Protein AF-A0A1H7B683-F1 (afdb_monomer)

Secondary structure (DSSP, 8-state):
----------------------PPPPPP---------------------------SEEEEEE-SS-EEEEETTT-EEEEETTEEEEEEEEEEEEEE----SS--SS-EEEEEEEEEETTTTEEEEEEEEEEESS--S---PPPP-TT-PEEPPTTSHHHHHHHHHHHHHHHHS---------S-SSHHHHHHHT-

Solvent-accessible surface area (backbone atoms only — not comparable to full-atom values): 13105 Å² total; per-residue (Å²): 135,81,89,79,88,87,84,90,73,83,90,81,88,86,90,80,87,91,84,91,82,85,83,85,83,84,83,86,82,91,83,89,86,87,83,85,87,84,84,89,82,78,93,73,85,71,80,70,71,74,73,76,77,72,64,55,60,41,79,74,53,71,59,97,68,35,38,34,22,38,32,64,81,71,45,43,80,40,71,37,96,90,37,93,88,45,58,31,37,40,39,41,39,38,37,33,64,72,78,80,88,63,90,63,82,63,66,58,35,40,39,36,36,35,43,35,32,75,90,77,55,29,41,29,83,38,37,77,42,79,36,66,63,75,83,72,96,80,75,76,66,54,76,93,54,92,82,62,60,39,78,61,51,87,90,38,70,64,36,56,51,48,54,51,49,54,56,51,40,55,72,76,57,57,84,76,78,79,74,77,73,76,90,78,65,66,68,63,53,56,62,57,72,76,105

Sequence (195 aa):
MLKRYFLFFAIWLSFAAVCQAAQPPLPASKPVDASSSGLSAEKASSDKKDTVVTDRFVQIFADETYTYYLDVKTAQRIACPYRDDEQLIDVWVKLVEPQDTAYHYPQTYILEHYYLRPAKKQIQLLCEAEIAGRPTNDLVQKPYLDANWENIVPGSVEDSLYQVVIEKMKVLSPEKKIKKSGGSNFFDNVLRIAM

Organism: NCBI:txid84035

Nearest PDB structures (foldseek):
  3l6i-assembly2_B  TM=3.881E-01  e=6.612E-01  Escherichia coli K-12
  6q0r-assembly1_C  TM=3.134E-01  e=9.236E-01  Homo sapiens
  7qoo-assembly1_P  TM=4.343E-01  e=8.572E+00  Homo sapiens

pLDDT: mean 71.9, std 22.86, range [27.05, 95.69]

Mean predicted aligned error: 17.48 Å

Radius of gyration: 33.73 Å; Cα contacts (8 Å, |Δi|>4): 207; chains: 1; bounding box: 115×89×68 Å

Structure (mmCIF, N/CA/C/O backbone):
data_AF-A0A1H7B683-F1
#
_entry.id   AF-A0A1H7B683-F1
#
loop_
_atom_site.group_PDB
_atom_site.id
_atom_site.type_symbol
_atom_site.label_atom_id
_atom_site.label_alt_id
_atom_site.label_comp_id
_atom_site.label_asym_id
_atom_site.label_entity_id
_atom_site.label_seq_id
_atom_site.pdbx_PDB_ins_code
_atom_site.Cartn_x
_atom_site.Cartn_y
_atom_site.Cartn_z
_atom_site.occupancy
_atom_site.B_iso_or_equiv
_atom_site.auth_seq_id
_atom_site.auth_comp_id
_atom_site.auth_asym_id
_atom_site.auth_atom_id
_atom_site.pdbx_PDB_model_num
ATOM 1 N N . MET A 1 1 ? 64.308 -39.582 -6.246 1.00 44.09 1 MET A N 1
ATOM 2 C CA . MET A 1 1 ? 64.099 -40.028 -7.641 1.00 44.09 1 MET A CA 1
ATOM 3 C C . MET A 1 1 ? 63.208 -38.988 -8.308 1.00 44.09 1 MET A C 1
ATOM 5 O O . MET A 1 1 ? 62.080 -38.825 -7.886 1.00 44.09 1 MET A O 1
ATOM 9 N N . LEU A 1 2 ? 63.832 -37.988 -8.938 1.00 41.34 2 LEU A N 1
ATOM 10 C CA . LEU A 1 2 ? 63.909 -37.810 -10.401 1.00 41.34 2 LEU A CA 1
ATOM 11 C C . LEU A 1 2 ? 62.537 -37.472 -11.019 1.00 41.34 2 LEU A C 1
ATOM 13 O O . LEU A 1 2 ? 61.706 -38.354 -11.142 1.00 41.34 2 LEU A O 1
ATOM 17 N N . LYS A 1 3 ? 62.306 -36.180 -11.320 1.00 42.44 3 LYS A N 1
ATOM 18 C CA . LYS A 1 3 ? 62.346 -35.576 -12.686 1.00 42.44 3 LYS A CA 1
ATOM 19 C C . LYS A 1 3 ? 60.996 -35.782 -13.406 1.00 42.44 3 LYS A C 1
ATOM 21 O O . LYS A 1 3 ? 60.501 -36.888 -13.396 1.00 42.44 3 LYS A O 1
ATOM 26 N N . ARG A 1 4 ? 60.340 -34.853 -14.106 1.00 52.09 4 ARG A N 1
ATOM 27 C CA . ARG A 1 4 ? 60.603 -33.542 -14.735 1.00 52.09 4 ARG A CA 1
ATOM 28 C C . ARG A 1 4 ? 59.203 -33.075 -15.223 1.00 52.09 4 ARG A C 1
ATOM 30 O O . ARG A 1 4 ? 58.418 -33.926 -15.610 1.00 52.09 4 ARG A O 1
ATOM 37 N N . TYR A 1 5 ? 58.767 -31.829 -15.048 1.00 47.34 5 TYR A N 1
ATOM 38 C CA . TYR A 1 5 ? 59.097 -30.647 -15.860 1.00 47.34 5 TYR A CA 1
ATOM 39 C C . TYR A 1 5 ? 58.672 -30.710 -17.343 1.00 47.34 5 TYR A C 1
ATOM 41 O O . TYR A 1 5 ? 59.023 -31.653 -18.043 1.00 47.34 5 TYR A O 1
ATOM 49 N N . PHE A 1 6 ? 58.087 -29.583 -17.781 1.00 42.97 6 PHE A N 1
ATOM 50 C CA . PHE A 1 6 ? 57.850 -29.092 -19.149 1.00 42.97 6 PHE A CA 1
ATOM 51 C C . PHE A 1 6 ? 56.619 -29.609 -19.906 1.00 42.97 6 PHE A C 1
ATOM 53 O O . PHE A 1 6 ? 56.617 -30.719 -20.419 1.00 42.97 6 PHE A O 1
ATOM 60 N N . LEU A 1 7 ? 55.647 -28.715 -20.134 1.00 48.47 7 LEU A N 1
ATOM 61 C CA . LEU A 1 7 ? 55.548 -28.029 -21.430 1.00 48.47 7 LEU A CA 1
ATOM 62 C C . LEU A 1 7 ? 54.671 -26.767 -21.323 1.00 48.47 7 LEU A C 1
ATOM 64 O O . LEU A 1 7 ? 53.453 -26.799 -21.445 1.00 48.47 7 LEU A O 1
ATOM 68 N N . PHE A 1 8 ? 55.352 -25.642 -21.092 1.00 41.50 8 PHE A N 1
ATOM 69 C CA . PHE A 1 8 ? 54.960 -24.336 -21.613 1.00 41.50 8 PHE A CA 1
ATOM 70 C C . PHE A 1 8 ? 55.207 -24.366 -23.133 1.00 41.50 8 PHE A C 1
ATOM 72 O O . PHE A 1 8 ? 56.339 -24.590 -23.556 1.00 41.50 8 PHE A O 1
ATOM 79 N N . PHE A 1 9 ? 54.167 -24.120 -23.922 1.00 42.38 9 PHE A N 1
ATOM 80 C CA . PHE A 1 9 ? 54.186 -23.652 -25.316 1.00 42.38 9 PHE A CA 1
ATOM 81 C C . PHE A 1 9 ? 52.995 -22.672 -25.350 1.00 42.38 9 PHE A C 1
ATOM 83 O O . PHE A 1 9 ? 51.864 -23.118 -25.217 1.00 42.38 9 PHE A O 1
ATOM 90 N N . ALA A 1 10 ? 53.107 -21.342 -25.245 1.00 44.91 10 ALA A N 1
ATOM 91 C CA . ALA A 1 10 ? 53.896 -20.384 -26.023 1.00 44.91 10 ALA A CA 1
ATOM 92 C C . ALA A 1 10 ? 53.808 -20.661 -27.529 1.00 44.91 10 ALA A C 1
ATOM 94 O O . ALA A 1 10 ? 54.122 -21.782 -27.915 1.00 44.91 10 ALA A O 1
ATOM 95 N N . ILE A 1 11 ? 53.489 -19.610 -28.320 1.00 46.38 11 ILE A N 1
ATOM 96 C CA . ILE A 1 11 ? 53.351 -19.515 -29.804 1.00 46.38 11 ILE A CA 1
ATOM 97 C C . ILE A 1 11 ? 51.856 -19.541 -30.203 1.00 46.38 11 ILE A C 1
ATOM 99 O O . ILE A 1 11 ? 51.195 -20.542 -29.976 1.00 46.38 11 ILE A O 1
ATOM 103 N N . TRP A 1 12 ? 51.201 -18.487 -30.713 1.00 39.47 12 TRP A N 1
ATOM 104 C CA . TRP A 1 12 ? 51.565 -17.347 -31.585 1.00 39.47 12 TRP A CA 1
ATOM 105 C C . TRP A 1 12 ? 50.606 -16.171 -31.283 1.00 39.47 12 TRP A C 1
ATOM 107 O O . TRP A 1 12 ? 49.427 -16.412 -31.060 1.00 39.47 12 TRP A O 1
ATOM 117 N N . LEU A 1 13 ? 50.998 -14.908 -31.097 1.00 46.12 13 LEU A N 1
ATOM 118 C CA . LEU A 1 13 ? 51.676 -13.938 -31.974 1.00 46.12 13 LEU A CA 1
ATOM 119 C C . LEU A 1 13 ? 50.955 -13.626 -33.306 1.00 46.12 13 LEU A C 1
ATOM 121 O O . LEU A 1 13 ? 50.824 -14.488 -34.167 1.00 46.12 13 LEU A O 1
ATOM 125 N N . SER A 1 14 ? 50.641 -12.332 -33.466 1.00 42.34 14 SER A N 1
ATOM 126 C CA . SER A 1 14 ? 50.463 -11.580 -34.722 1.00 42.34 14 SER A CA 1
ATOM 127 C C . SER A 1 14 ? 49.067 -11.519 -35.354 1.00 42.34 14 SER A C 1
ATOM 129 O O . SER A 1 14 ? 48.723 -12.316 -36.216 1.00 42.34 14 SER A O 1
ATOM 131 N N . PHE A 1 15 ? 48.348 -10.427 -35.077 1.00 38.56 15 PHE A N 1
ATOM 132 C CA . PHE A 1 15 ? 47.679 -9.680 -36.147 1.00 38.56 15 PHE A CA 1
ATOM 133 C C . PHE A 1 15 ? 47.901 -8.185 -35.913 1.00 38.56 15 PHE A C 1
ATOM 135 O O . PHE A 1 15 ? 47.209 -7.529 -35.139 1.00 38.56 15 PHE A O 1
ATOM 142 N N . ALA A 1 16 ? 48.945 -7.671 -36.554 1.00 40.50 16 ALA A N 1
ATOM 143 C CA . ALA A 1 16 ? 49.101 -6.257 -36.811 1.00 40.50 16 ALA A CA 1
ATOM 144 C C . ALA A 1 16 ? 48.698 -5.996 -38.267 1.00 40.50 16 ALA A C 1
ATOM 146 O O . ALA A 1 16 ? 49.080 -6.755 -39.155 1.00 40.50 16 ALA A O 1
ATOM 147 N N . ALA A 1 17 ? 48.057 -4.841 -38.453 1.00 38.50 17 ALA A N 1
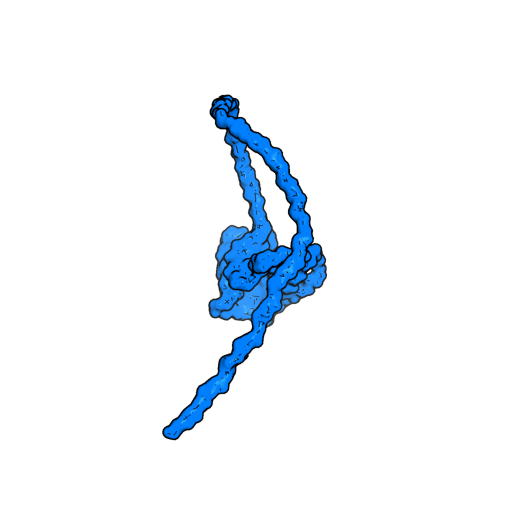ATOM 148 C CA . ALA A 1 17 ? 48.254 -3.917 -39.569 1.00 38.50 17 ALA A CA 1
ATOM 149 C C . ALA A 1 17 ? 47.157 -3.826 -40.666 1.00 38.50 17 ALA A C 1
ATOM 151 O O . ALA A 1 17 ? 46.977 -4.716 -41.488 1.00 38.50 17 ALA A O 1
ATOM 152 N N . VAL A 1 18 ? 46.577 -2.610 -40.712 1.00 40.19 18 VAL A N 1
ATOM 153 C CA . VAL A 1 18 ? 46.399 -1.723 -41.890 1.00 40.19 18 VAL A CA 1
ATOM 154 C C . VAL A 1 18 ? 45.011 -1.634 -42.556 1.00 40.19 18 VAL A C 1
ATOM 156 O O . VAL A 1 18 ? 44.535 -2.586 -43.161 1.00 40.19 18 VAL A O 1
ATOM 159 N N . CYS A 1 19 ? 44.440 -0.413 -42.471 1.00 39.28 19 CYS A N 1
ATOM 160 C CA . CYS A 1 19 ? 43.755 0.420 -43.498 1.00 39.28 19 CYS A CA 1
ATOM 161 C C . CYS A 1 19 ? 42.655 1.268 -42.813 1.00 39.28 19 CYS A C 1
ATOM 163 O O . CYS A 1 19 ? 41.616 0.744 -42.441 1.00 39.28 19 CYS A O 1
ATOM 165 N N . GLN A 1 20 ? 42.895 2.520 -42.405 1.00 40.03 20 GLN A N 1
ATOM 166 C CA . GLN A 1 20 ? 42.881 3.760 -43.207 1.00 40.03 20 GLN A CA 1
ATOM 167 C C . GLN A 1 20 ? 41.551 4.020 -43.947 1.00 40.03 20 GLN A C 1
ATOM 169 O O . GLN A 1 20 ? 41.386 3.542 -45.063 1.00 40.03 20 GLN A O 1
ATOM 174 N N . ALA A 1 21 ? 40.669 4.863 -43.382 1.00 35.22 21 ALA A N 1
ATOM 175 C CA . ALA A 1 21 ? 39.781 5.754 -44.148 1.00 35.22 21 ALA A CA 1
ATOM 176 C C . ALA A 1 21 ? 39.085 6.820 -43.264 1.00 35.22 21 ALA A C 1
ATOM 178 O O . ALA A 1 21 ? 38.235 6.506 -42.440 1.00 35.22 21 ALA A O 1
ATOM 179 N N . ALA A 1 22 ? 39.441 8.082 -43.527 1.00 40.19 22 ALA A N 1
ATOM 180 C CA . ALA A 1 22 ? 38.586 9.277 -43.547 1.00 40.19 22 ALA A CA 1
ATOM 181 C C . ALA A 1 22 ? 37.846 9.744 -42.269 1.00 40.19 22 ALA A C 1
ATOM 183 O O . ALA A 1 22 ? 36.687 9.417 -42.031 1.00 40.19 22 ALA A O 1
ATOM 184 N N . GLN A 1 23 ? 38.472 10.684 -41.553 1.00 51.69 23 GLN A N 1
ATOM 185 C CA . GLN A 1 23 ? 37.777 11.727 -40.786 1.00 51.69 23 GLN A CA 1
ATOM 186 C C . GLN A 1 23 ? 37.519 12.947 -41.698 1.00 51.69 23 GLN A C 1
ATOM 188 O O . GLN A 1 23 ? 38.451 13.365 -42.391 1.00 51.69 23 GLN A O 1
ATOM 193 N N . PRO A 1 24 ? 36.320 13.559 -41.705 1.00 60.19 24 PRO A N 1
ATOM 194 C CA . PRO A 1 24 ? 36.126 14.890 -42.276 1.00 60.19 24 PRO A CA 1
ATOM 195 C C . PRO A 1 24 ? 36.581 16.000 -41.296 1.00 60.19 24 PRO A C 1
ATOM 197 O O . PRO A 1 24 ? 36.485 15.823 -40.080 1.00 60.19 24 PRO A O 1
ATOM 200 N N . PRO A 1 25 ? 37.097 17.137 -41.801 1.00 52.53 25 PRO A N 1
ATOM 201 C CA . PRO A 1 25 ? 37.820 18.130 -41.005 1.00 52.53 25 PRO A CA 1
ATOM 202 C C . PRO A 1 25 ? 36.921 19.101 -40.220 1.00 52.53 25 PRO A C 1
ATOM 204 O O . PRO A 1 25 ? 35.864 19.527 -40.680 1.00 52.53 25 PRO A O 1
ATOM 207 N N . LEU A 1 26 ? 37.427 19.511 -39.053 1.00 51.00 26 LEU A N 1
ATOM 208 C CA . LEU A 1 26 ? 36.997 20.678 -38.273 1.00 51.00 26 LEU A CA 1
ATOM 209 C C . LEU A 1 26 ? 37.272 21.992 -39.035 1.00 51.00 26 LEU A C 1
ATOM 211 O O . LEU A 1 26 ? 38.342 22.115 -39.636 1.00 51.00 26 LEU A O 1
ATOM 215 N N . PRO A 1 27 ? 36.422 23.026 -38.914 1.00 52.16 27 PRO A N 1
ATOM 216 C CA . PRO A 1 27 ? 36.826 24.400 -39.197 1.00 52.16 27 PRO A CA 1
ATOM 217 C C . PRO A 1 27 ? 37.388 25.115 -37.948 1.00 52.16 27 PRO A C 1
ATOM 219 O O . PRO A 1 27 ? 36.747 25.193 -36.902 1.00 52.16 27 PRO A O 1
ATOM 222 N N . ALA A 1 28 ? 38.596 25.675 -38.089 1.00 40.84 28 ALA A N 1
ATOM 223 C CA . ALA A 1 28 ? 39.148 26.776 -37.280 1.00 40.84 28 ALA A CA 1
ATOM 224 C C . ALA A 1 28 ? 38.328 28.076 -37.541 1.00 40.84 28 ALA A C 1
ATOM 226 O O . ALA A 1 28 ? 37.696 28.162 -38.586 1.00 40.84 28 ALA A O 1
ATOM 227 N N . SER A 1 29 ? 38.244 29.134 -36.715 1.00 44.22 29 SER A N 1
ATOM 228 C CA . SER A 1 29 ? 39.278 29.836 -35.936 1.00 44.22 29 SER A CA 1
ATOM 229 C C . SER A 1 29 ? 38.719 31.041 -35.114 1.00 44.22 29 SER A C 1
ATOM 231 O O . SER A 1 29 ? 38.012 31.850 -35.703 1.00 44.22 29 SER A O 1
ATOM 233 N N . LYS A 1 30 ? 39.200 31.213 -33.855 1.00 39.06 30 LYS A N 1
ATOM 234 C CA . LYS A 1 30 ? 39.724 32.449 -33.162 1.00 39.06 30 LYS A CA 1
ATOM 235 C C . LYS A 1 30 ? 38.788 33.680 -32.830 1.00 39.06 30 LYS A C 1
ATOM 237 O O . LYS A 1 30 ? 37.674 33.708 -33.324 1.00 39.06 30 LYS A O 1
ATOM 242 N N . PRO A 1 31 ? 39.194 34.685 -31.988 1.00 42.69 31 PRO A N 1
ATOM 243 C CA . PRO A 1 31 ? 39.061 34.716 -30.506 1.00 42.69 31 PRO A CA 1
ATOM 244 C C . PRO A 1 31 ? 38.570 36.084 -29.896 1.00 42.69 31 PRO A C 1
ATOM 246 O O . PRO A 1 31 ? 38.430 37.043 -30.637 1.00 42.69 31 PRO A O 1
ATOM 249 N N . VAL A 1 32 ? 38.409 36.153 -28.551 1.00 35.31 32 VAL A N 1
ATOM 250 C CA . VAL A 1 32 ? 38.413 37.325 -27.598 1.00 35.31 32 VAL A CA 1
ATOM 251 C C . VAL A 1 32 ? 37.457 38.527 -27.852 1.00 35.31 32 VAL A C 1
ATOM 253 O O . VAL A 1 32 ? 37.276 38.962 -28.972 1.00 35.31 32 VAL A O 1
ATOM 256 N N . ASP A 1 33 ? 36.696 39.055 -26.879 1.00 31.00 33 ASP A N 1
ATOM 257 C CA . ASP A 1 33 ? 37.143 39.939 -25.786 1.00 31.00 33 ASP A CA 1
ATOM 258 C C . ASP A 1 33 ? 36.097 40.079 -24.652 1.00 31.00 33 ASP A C 1
ATOM 260 O O . ASP A 1 33 ? 34.891 39.915 -24.837 1.00 31.00 33 ASP A O 1
ATOM 264 N N . ALA A 1 34 ? 36.590 40.426 -23.461 1.00 33.22 34 ALA A N 1
ATOM 265 C CA . ALA A 1 34 ? 35.833 40.770 -22.260 1.00 33.22 34 ALA A CA 1
ATOM 266 C C . ALA A 1 34 ? 35.398 42.252 -22.241 1.00 33.22 34 ALA A C 1
ATOM 268 O O . ALA A 1 34 ? 36.140 43.093 -22.735 1.00 33.22 34 ALA A O 1
ATOM 269 N N . SER A 1 35 ? 34.274 42.579 -21.576 1.00 27.69 35 SER A N 1
ATOM 270 C CA . SER A 1 35 ? 34.129 43.701 -20.610 1.00 27.69 35 SER A CA 1
ATOM 271 C C . SER A 1 35 ? 32.684 44.228 -20.479 1.00 27.69 35 SER A C 1
ATOM 273 O O . SER A 1 35 ? 32.126 44.790 -21.410 1.00 27.69 35 SER A O 1
ATOM 275 N N . SER A 1 36 ? 32.143 44.036 -19.272 1.00 30.41 36 SER A N 1
ATOM 276 C CA . SER A 1 36 ? 31.398 44.948 -18.376 1.00 30.41 36 SER A CA 1
ATOM 277 C C . SER A 1 36 ? 30.357 45.993 -18.842 1.00 30.41 36 SER A C 1
ATOM 279 O O . SER A 1 36 ? 30.495 46.690 -19.839 1.00 30.41 36 SER A O 1
ATOM 281 N N . SER A 1 37 ? 29.420 46.215 -17.900 1.00 27.05 37 SER A N 1
ATOM 282 C CA . SER A 1 37 ? 28.480 47.344 -17.717 1.00 27.05 37 SER A CA 1
ATOM 283 C C . SER A 1 37 ? 27.208 47.291 -18.574 1.00 27.05 37 SER A C 1
ATOM 285 O O . SER A 1 37 ? 27.267 47.014 -19.757 1.00 27.05 37 SER A O 1
ATOM 287 N N . GLY A 1 38 ? 25.990 47.513 -18.083 1.00 29.05 38 GLY A N 1
ATOM 288 C CA . GLY A 1 38 ? 25.455 47.941 -16.794 1.00 29.05 38 GLY A CA 1
ATOM 289 C C . GLY A 1 38 ? 23.998 48.397 -17.018 1.00 29.05 38 GLY A C 1
ATOM 290 O O . GLY A 1 38 ? 23.628 48.699 -18.146 1.00 29.05 38 GLY A O 1
ATOM 291 N N . LEU A 1 39 ? 23.234 48.499 -15.924 1.00 30.36 39 LEU A N 1
ATOM 292 C CA . LEU A 1 39 ? 21.913 49.142 -15.754 1.00 30.36 39 LEU A CA 1
ATOM 293 C C . LEU A 1 39 ? 20.615 48.303 -15.897 1.00 30.36 39 LEU A C 1
ATOM 295 O O . LEU A 1 39 ? 20.113 48.038 -16.980 1.00 30.36 39 LEU A O 1
ATOM 299 N N . SER A 1 40 ? 20.033 48.041 -14.717 1.00 34.19 40 SER A N 1
ATOM 300 C CA . SER A 1 40 ? 18.703 48.516 -14.274 1.00 34.19 40 SER A CA 1
ATOM 301 C C . SER A 1 40 ? 17.426 48.067 -15.001 1.00 34.19 40 SER A C 1
ATOM 303 O O . SER A 1 40 ? 17.039 48.672 -15.992 1.00 34.19 40 SER A O 1
ATOM 305 N N . ALA A 1 41 ? 16.672 47.154 -14.378 1.00 34.62 41 ALA A N 1
ATOM 306 C CA . ALA A 1 41 ? 15.198 47.165 -14.320 1.00 34.62 41 ALA A CA 1
ATOM 307 C C . ALA A 1 41 ? 14.765 46.110 -13.281 1.00 34.62 41 ALA A C 1
ATOM 309 O O . ALA A 1 41 ? 15.047 44.928 -13.425 1.00 34.62 41 ALA A O 1
ATOM 310 N N . GLU A 1 42 ? 14.391 46.517 -12.075 1.00 33.06 42 GLU A N 1
ATOM 311 C CA . GLU A 1 42 ? 13.014 46.842 -11.683 1.00 33.06 42 GLU A CA 1
ATOM 312 C C . GLU A 1 42 ? 12.331 45.634 -11.028 1.00 33.06 42 GLU A C 1
ATOM 314 O O . GLU A 1 42 ? 12.217 44.543 -11.582 1.00 33.06 42 GLU A O 1
ATOM 319 N N . LYS A 1 43 ? 11.937 45.847 -9.770 1.00 37.09 43 LYS A N 1
ATOM 320 C CA . LYS A 1 43 ? 11.180 44.911 -8.947 1.00 37.09 43 LYS A CA 1
ATOM 321 C C . LYS A 1 43 ? 9.877 44.554 -9.660 1.00 37.09 43 LYS A C 1
ATOM 323 O O . LYS A 1 43 ? 8.938 45.339 -9.651 1.00 37.09 43 LYS A O 1
ATOM 328 N N . ALA A 1 44 ? 9.786 43.325 -10.139 1.00 34.84 44 ALA A N 1
ATOM 329 C CA . ALA A 1 44 ? 8.520 42.624 -10.235 1.00 34.84 44 ALA A CA 1
ATOM 330 C C . ALA A 1 44 ? 8.631 41.389 -9.345 1.00 34.84 44 ALA A C 1
ATOM 332 O O . ALA A 1 44 ? 8.995 40.299 -9.781 1.00 34.84 44 ALA A O 1
ATOM 333 N N . SER A 1 45 ? 8.341 41.587 -8.059 1.00 38.47 45 SER A N 1
ATOM 334 C CA . SER A 1 45 ? 7.844 40.530 -7.189 1.00 38.47 45 SER A CA 1
ATOM 335 C C . SER A 1 45 ? 6.542 40.020 -7.801 1.00 38.47 45 SER A C 1
ATOM 337 O O . SER A 1 45 ? 5.452 40.457 -7.437 1.00 38.47 45 SER A O 1
ATOM 339 N N . SER A 1 46 ? 6.651 39.134 -8.791 1.00 35.81 46 SER A N 1
ATOM 340 C CA . SER A 1 46 ? 5.556 38.234 -9.083 1.00 35.81 46 SER A CA 1
ATOM 341 C C . SER A 1 46 ? 5.560 37.240 -7.935 1.00 35.81 46 SER A C 1
ATOM 343 O O . SER A 1 46 ? 6.330 36.277 -7.949 1.00 35.81 46 SER A O 1
ATOM 345 N N . ASP A 1 47 ? 4.713 37.496 -6.941 1.00 40.72 47 ASP A N 1
ATOM 346 C CA . ASP A 1 47 ? 4.061 36.436 -6.187 1.00 40.72 47 ASP A CA 1
ATOM 347 C C . ASP A 1 47 ? 3.379 35.530 -7.218 1.00 40.72 47 ASP A C 1
ATOM 349 O O . ASP A 1 47 ? 2.185 35.621 -7.511 1.00 40.72 47 ASP A O 1
ATOM 353 N N . LYS A 1 48 ? 4.178 34.651 -7.830 1.00 37.62 48 LYS A N 1
ATOM 354 C CA . LYS A 1 48 ? 3.685 33.386 -8.327 1.00 37.62 48 LYS A CA 1
ATOM 355 C C . LYS A 1 48 ? 3.261 32.694 -7.053 1.00 37.62 48 LYS A C 1
ATOM 357 O O . LYS A 1 48 ? 4.066 32.112 -6.341 1.00 37.62 48 LYS A O 1
ATOM 362 N N . LYS A 1 49 ? 1.981 32.857 -6.732 1.00 38.50 49 LYS A N 1
ATOM 363 C CA . LYS A 1 49 ? 1.237 31.891 -5.951 1.00 38.50 49 LYS A CA 1
ATOM 364 C C . LYS A 1 49 ? 1.503 30.567 -6.648 1.00 38.50 49 LYS A C 1
ATOM 366 O O . LYS A 1 49 ? 0.841 30.267 -7.644 1.00 38.50 49 LYS A O 1
ATOM 371 N N . ASP A 1 50 ? 2.548 29.874 -6.195 1.00 36.41 50 ASP A N 1
ATOM 372 C CA . ASP A 1 50 ? 2.902 28.539 -6.626 1.00 36.41 50 ASP A CA 1
ATOM 373 C C . ASP A 1 50 ? 1.626 27.751 -6.443 1.00 36.41 50 ASP A C 1
ATOM 375 O O . ASP A 1 50 ? 1.166 27.450 -5.339 1.00 36.41 50 ASP A O 1
ATOM 379 N N . THR A 1 51 ? 0.949 27.557 -7.564 1.00 37.25 51 THR A N 1
ATOM 380 C CA . THR A 1 51 ? -0.187 26.674 -7.627 1.00 37.25 51 THR A CA 1
ATOM 381 C C . THR A 1 51 ? 0.516 25.345 -7.531 1.00 37.25 51 THR A C 1
ATOM 383 O O . THR A 1 51 ? 1.043 24.878 -8.533 1.00 37.25 51 THR A O 1
ATOM 386 N N . VAL A 1 52 ? 0.711 24.857 -6.302 1.00 45.69 52 VAL A N 1
ATOM 387 C CA . VAL A 1 52 ? 1.368 23.584 -6.040 1.00 45.69 52 VAL A CA 1
ATOM 388 C C . VAL A 1 52 ? 0.524 22.570 -6.789 1.00 45.69 52 VAL A C 1
ATOM 390 O O . VAL A 1 52 ? -0.543 22.169 -6.327 1.00 45.69 52 VAL A O 1
ATOM 393 N N . VAL A 1 53 ? 0.945 22.244 -8.008 1.00 45.22 53 VAL A N 1
ATOM 394 C CA . VAL A 1 53 ? 0.404 21.128 -8.756 1.00 45.22 53 VAL A CA 1
ATOM 395 C C . VAL A 1 53 ? 0.921 19.941 -7.972 1.00 45.22 53 VAL A C 1
ATOM 397 O O . VAL A 1 53 ? 2.058 19.520 -8.140 1.00 45.22 53 VAL A O 1
ATOM 400 N N . THR A 1 54 ? 0.139 19.499 -6.992 1.00 60.53 54 THR A N 1
ATOM 401 C CA . THR A 1 54 ? 0.436 18.264 -6.293 1.00 60.53 54 THR A CA 1
ATOM 402 C C . THR A 1 54 ? 0.360 17.170 -7.342 1.00 60.53 54 THR A C 1
ATOM 404 O O . THR A 1 54 ? -0.707 16.895 -7.903 1.00 60.53 54 THR A O 1
ATOM 407 N N . ASP A 1 55 ? 1.518 16.601 -7.668 1.00 79.56 55 ASP A N 1
ATOM 408 C CA . ASP A 1 55 ? 1.583 15.435 -8.530 1.00 79.56 55 ASP A CA 1
ATOM 409 C C . ASP A 1 55 ? 0.626 14.373 -7.986 1.00 79.56 55 ASP A C 1
ATOM 411 O O . ASP A 1 55 ? 0.557 14.116 -6.782 1.00 79.56 55 ASP A O 1
ATOM 415 N N . ARG A 1 56 ? -0.174 13.790 -8.888 1.00 89.75 56 ARG A N 1
ATOM 416 C CA . ARG A 1 56 ? -1.191 12.784 -8.534 1.00 89.75 56 ARG A CA 1
ATOM 417 C C . ARG A 1 56 ? -0.564 11.610 -7.781 1.00 89.75 56 ARG A C 1
ATOM 419 O O . ARG A 1 56 ? -1.161 11.096 -6.840 1.00 89.75 56 ARG A O 1
ATOM 426 N N . PHE A 1 57 ? 0.617 11.203 -8.232 1.00 92.12 57 PHE A N 1
ATOM 427 C CA . PHE A 1 57 ? 1.376 10.088 -7.699 1.00 92.12 57 PHE A CA 1
ATOM 428 C C . PHE A 1 57 ? 2.506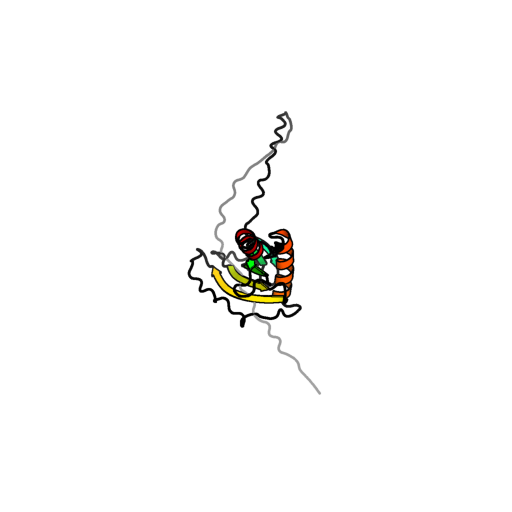 10.623 -6.827 1.00 92.12 57 PHE A C 1
ATOM 430 O O . PHE A 1 57 ? 3.431 11.257 -7.328 1.00 92.12 57 PHE A O 1
ATOM 437 N N . VAL A 1 58 ? 2.431 10.361 -5.525 1.00 93.62 58 VAL A N 1
ATOM 438 C CA . VAL A 1 58 ? 3.446 10.781 -4.555 1.00 93.62 58 VAL A CA 1
ATOM 439 C C . VAL A 1 58 ? 4.294 9.578 -4.182 1.00 93.62 58 VAL A C 1
ATOM 441 O O . VAL A 1 58 ? 3.757 8.555 -3.765 1.00 93.62 58 VAL A O 1
ATOM 444 N N . GLN A 1 59 ? 5.615 9.698 -4.305 1.00 93.69 59 GLN A N 1
ATOM 445 C CA . GLN A 1 59 ? 6.528 8.643 -3.874 1.00 93.69 59 GLN A CA 1
ATOM 446 C C . GLN A 1 59 ? 6.384 8.413 -2.367 1.00 93.69 59 GLN A C 1
ATOM 448 O O . GLN A 1 59 ? 6.414 9.358 -1.571 1.00 93.69 59 GLN A O 1
ATOM 453 N N . ILE A 1 60 ? 6.209 7.153 -1.985 1.00 93.81 60 ILE A N 1
ATOM 454 C CA . ILE A 1 60 ? 6.024 6.752 -0.587 1.00 93.81 60 ILE A CA 1
ATOM 455 C C . ILE A 1 60 ? 7.180 5.903 -0.077 1.00 93.81 60 ILE A C 1
ATOM 457 O O . ILE A 1 60 ? 7.605 6.075 1.060 1.00 93.81 60 ILE A O 1
ATOM 461 N N . PHE A 1 61 ? 7.687 5.012 -0.918 1.00 92.62 61 PHE A N 1
ATOM 462 C CA . PHE A 1 61 ? 8.612 3.964 -0.530 1.00 92.62 61 PHE A CA 1
ATOM 463 C C . PHE A 1 61 ? 9.431 3.537 -1.751 1.00 92.62 61 PHE A C 1
ATOM 465 O O . PHE A 1 61 ? 9.008 3.758 -2.888 1.00 92.62 61 PHE A O 1
ATOM 472 N N . ALA A 1 62 ? 10.616 2.981 -1.534 1.00 92.81 62 ALA A N 1
ATOM 473 C CA . ALA A 1 62 ? 11.459 2.450 -2.594 1.00 92.81 62 ALA A CA 1
ATOM 474 C C . ALA A 1 62 ? 12.239 1.251 -2.060 1.00 92.81 62 ALA A C 1
ATOM 476 O O . ALA A 1 62 ? 12.837 1.339 -0.988 1.00 92.81 62 ALA A O 1
ATOM 477 N N . ASP A 1 63 ? 12.228 0.182 -2.845 1.00 90.56 63 ASP A N 1
ATOM 478 C CA . ASP A 1 63 ? 12.992 -1.042 -2.644 1.00 90.56 63 ASP A CA 1
ATOM 479 C C . ASP A 1 63 ? 14.144 -1.127 -3.650 1.00 90.56 63 ASP A C 1
ATOM 481 O O . ASP A 1 63 ? 14.324 -0.261 -4.508 1.00 90.56 63 ASP A O 1
ATOM 485 N N . GLU A 1 64 ? 14.903 -2.219 -3.576 1.00 89.06 64 GLU A N 1
ATOM 486 C CA . GLU A 1 64 ? 15.901 -2.581 -4.585 1.00 89.06 64 GLU A CA 1
ATOM 487 C C . GLU A 1 64 ? 15.263 -2.831 -5.963 1.00 89.06 64 GLU A C 1
ATOM 489 O O . GLU A 1 64 ? 15.880 -2.542 -6.986 1.00 89.06 64 GLU A O 1
ATOM 494 N N . THR A 1 65 ? 14.028 -3.349 -6.000 1.00 89.31 65 THR A N 1
ATOM 495 C CA . THR A 1 65 ? 13.351 -3.748 -7.246 1.00 89.31 65 THR A CA 1
ATOM 496 C C . THR A 1 65 ? 12.410 -2.683 -7.802 1.00 89.31 65 THR A C 1
ATOM 498 O O . THR A 1 65 ? 12.336 -2.522 -9.014 1.00 89.31 65 THR A O 1
ATOM 501 N N . TYR A 1 66 ? 11.688 -1.946 -6.951 1.00 92.62 66 TYR A N 1
ATOM 502 C CA . TYR A 1 66 ? 10.666 -0.995 -7.399 1.00 92.62 66 TYR A CA 1
ATOM 503 C C . TYR A 1 66 ? 10.646 0.280 -6.560 1.00 92.62 66 TYR A C 1
ATOM 505 O O . TYR A 1 66 ? 10.902 0.280 -5.358 1.00 92.62 66 TYR A O 1
ATOM 513 N N . THR A 1 67 ? 10.249 1.381 -7.193 1.00 93.81 67 THR A N 1
ATOM 514 C CA . THR A 1 67 ? 9.830 2.610 -6.518 1.00 93.81 67 THR A CA 1
ATOM 515 C C . THR A 1 67 ? 8.307 2.681 -6.475 1.00 93.81 67 THR A C 1
ATOM 517 O O . THR A 1 67 ? 7.646 2.592 -7.511 1.00 93.81 67 THR A O 1
ATOM 520 N N . TYR A 1 68 ? 7.756 2.886 -5.280 1.00 95.06 68 TYR A N 1
ATOM 521 C CA . TYR A 1 68 ? 6.321 2.881 -5.017 1.00 95.06 68 TYR A CA 1
ATOM 522 C C . TYR A 1 68 ? 5.782 4.304 -4.930 1.00 95.06 68 TYR A C 1
ATOM 524 O O . TYR A 1 68 ? 6.249 5.137 -4.141 1.00 95.06 68 TYR A O 1
ATOM 532 N N . TYR A 1 69 ? 4.731 4.562 -5.699 1.00 95.12 69 TYR A N 1
ATOM 533 C CA . TYR A 1 69 ? 4.021 5.830 -5.718 1.00 95.12 69 TYR A CA 1
ATOM 534 C C . TYR A 1 69 ? 2.555 5.631 -5.349 1.00 95.12 69 TYR A C 1
ATOM 536 O O . TYR A 1 69 ? 1.852 4.833 -5.960 1.00 95.12 69 TYR A O 1
ATOM 544 N N . LEU A 1 70 ? 2.067 6.401 -4.385 1.00 95.44 70 LEU A N 1
ATOM 545 C CA . LEU A 1 70 ? 0.669 6.397 -3.967 1.00 95.44 70 LEU A CA 1
ATOM 546 C C . LEU A 1 70 ? -0.150 7.370 -4.817 1.00 95.44 70 LEU A C 1
ATOM 548 O O . LEU A 1 70 ? 0.228 8.537 -4.949 1.00 95.44 70 LEU A O 1
ATOM 552 N N . ASP A 1 71 ? -1.298 6.929 -5.331 1.00 94.50 71 ASP A N 1
ATOM 553 C CA . ASP A 1 71 ? -2.274 7.823 -5.957 1.00 94.50 71 ASP A CA 1
ATOM 554 C C . ASP A 1 71 ? -3.074 8.589 -4.897 1.00 94.50 71 ASP A C 1
ATOM 556 O O . ASP A 1 71 ? -4.025 8.081 -4.299 1.00 94.50 71 ASP A O 1
ATOM 560 N N . VAL A 1 72 ? -2.710 9.850 -4.684 1.00 92.25 72 VAL A N 1
ATOM 561 C CA . VAL A 1 72 ? -3.341 10.715 -3.680 1.00 92.25 72 VAL A CA 1
ATOM 562 C C . VAL A 1 72 ? -4.760 11.124 -4.081 1.00 92.25 72 VAL A C 1
ATOM 564 O O . VAL A 1 72 ? -5.569 11.445 -3.213 1.00 92.25 72 VAL A O 1
ATOM 567 N N . LYS A 1 73 ? -5.096 11.120 -5.379 1.00 91.19 73 LYS A N 1
ATOM 568 C CA . LYS A 1 73 ? -6.420 11.566 -5.841 1.00 91.19 73 LYS A CA 1
ATOM 569 C C . LYS A 1 73 ? -7.510 10.542 -5.555 1.00 91.19 73 LYS A C 1
ATOM 571 O O . LYS A 1 73 ? -8.637 10.934 -5.269 1.00 91.19 73 LYS A O 1
ATOM 576 N N . THR A 1 74 ? -7.188 9.258 -5.677 1.00 90.81 74 THR A N 1
ATOM 577 C CA . THR A 1 74 ? -8.138 8.162 -5.445 1.00 90.81 74 THR A CA 1
ATOM 578 C C . THR A 1 74 ? -8.082 7.627 -4.021 1.00 90.81 74 THR A C 1
ATOM 580 O O . THR A 1 74 ? -9.027 6.971 -3.598 1.00 90.81 74 THR A O 1
ATOM 583 N N . ALA A 1 75 ? -7.000 7.894 -3.281 1.00 92.88 75 ALA A N 1
ATOM 584 C CA . ALA A 1 75 ? -6.832 7.431 -1.911 1.00 92.88 75 ALA A CA 1
ATOM 585 C C . ALA A 1 75 ? -7.949 7.951 -0.992 1.00 92.88 75 ALA A C 1
ATOM 587 O O . ALA A 1 75 ? -8.081 9.153 -0.749 1.00 92.88 75 ALA A O 1
ATOM 588 N N . GLN A 1 76 ? -8.747 7.038 -0.443 1.00 92.31 76 GLN A N 1
ATOM 589 C CA . GLN A 1 76 ? -9.908 7.391 0.369 1.00 92.31 76 GLN A CA 1
ATOM 590 C C . GLN A 1 76 ? -10.156 6.392 1.500 1.00 92.31 76 GLN A C 1
ATOM 592 O O . GLN A 1 76 ? -9.709 5.248 1.474 1.00 92.31 76 GLN A O 1
ATOM 597 N N . ARG A 1 77 ? -10.891 6.845 2.520 1.00 92.81 77 ARG A N 1
ATOM 598 C CA . ARG A 1 77 ? -11.430 5.982 3.575 1.00 92.81 77 ARG A CA 1
ATOM 599 C C . ARG A 1 77 ? -12.867 5.626 3.225 1.00 92.81 77 ARG A C 1
ATOM 601 O O . ARG A 1 77 ? -13.694 6.526 3.082 1.00 92.81 77 ARG A O 1
ATOM 608 N N . ILE A 1 78 ? -13.150 4.337 3.108 1.00 90.88 78 ILE A N 1
ATOM 609 C CA . ILE A 1 78 ? -14.484 3.800 2.830 1.00 90.88 78 ILE A CA 1
ATOM 610 C C . ILE A 1 78 ? -15.014 3.076 4.070 1.00 90.88 78 ILE A C 1
ATOM 612 O O . ILE A 1 78 ? -14.243 2.536 4.863 1.00 90.88 78 ILE A O 1
ATOM 616 N N . ALA A 1 79 ? -16.330 3.073 4.264 1.00 89.38 79 ALA A N 1
ATOM 617 C CA . ALA A 1 79 ? -16.944 2.210 5.269 1.00 89.38 79 ALA A CA 1
ATOM 618 C C . ALA A 1 79 ? -16.883 0.753 4.793 1.00 89.38 79 ALA A C 1
ATOM 620 O O . ALA A 1 79 ? -16.978 0.487 3.591 1.00 89.38 79 ALA A O 1
ATOM 621 N N . CYS A 1 80 ? -16.709 -0.191 5.715 1.00 87.94 80 CYS A N 1
ATOM 622 C CA . CYS A 1 80 ? -16.726 -1.601 5.357 1.00 87.94 80 CYS A CA 1
ATOM 623 C C . CYS A 1 80 ? -18.149 -2.004 4.895 1.00 87.94 80 CYS A C 1
ATOM 625 O O . CYS A 1 80 ? -19.106 -1.752 5.627 1.00 87.94 80 CYS A O 1
ATOM 627 N N . PRO A 1 81 ? -18.327 -2.644 3.717 1.00 83.25 81 PRO A N 1
ATOM 628 C CA . PRO A 1 81 ? -19.651 -2.873 3.112 1.00 83.25 81 PRO A CA 1
ATOM 629 C C . PRO A 1 81 ? -20.678 -3.621 3.978 1.00 83.25 81 PRO A C 1
ATOM 631 O O . PRO A 1 81 ? -21.877 -3.483 3.757 1.00 83.25 81 PRO A O 1
ATOM 634 N N . TYR A 1 82 ? -20.220 -4.416 4.948 1.00 82.50 82 TYR A N 1
ATOM 635 C CA . TYR A 1 82 ? -21.074 -5.217 5.838 1.00 82.50 82 TYR A CA 1
ATOM 636 C C . TYR A 1 82 ? -20.895 -4.875 7.323 1.00 82.50 82 TYR A C 1
ATOM 638 O O . TYR A 1 82 ? -21.464 -5.549 8.182 1.00 82.50 82 TYR A O 1
ATOM 646 N N . ARG A 1 83 ? -20.053 -3.887 7.640 1.00 82.12 83 ARG A N 1
ATOM 647 C CA . ARG A 1 83 ? -19.623 -3.560 9.002 1.00 82.12 83 ARG A CA 1
ATOM 648 C C . ARG A 1 83 ? -19.497 -2.047 9.154 1.00 82.12 83 ARG A C 1
ATOM 650 O O . ARG A 1 83 ? -18.525 -1.450 8.708 1.00 82.12 83 ARG A O 1
ATOM 657 N N . ASP A 1 84 ? -20.466 -1.425 9.814 1.00 77.81 84 ASP A N 1
ATOM 658 C CA . ASP A 1 84 ? -20.469 0.032 10.021 1.00 77.81 84 ASP A CA 1
ATOM 659 C C . ASP A 1 84 ? -19.455 0.503 11.083 1.00 77.81 84 ASP A C 1
ATOM 661 O O . ASP A 1 84 ? -19.235 1.702 11.263 1.00 77.81 84 ASP A O 1
ATOM 665 N N . ASP A 1 85 ? -18.857 -0.431 11.823 1.00 82.44 85 ASP A N 1
ATOM 666 C CA . ASP A 1 85 ? -17.886 -0.179 12.886 1.00 82.44 85 ASP A CA 1
ATOM 667 C C . ASP A 1 85 ? -16.442 -0.053 12.380 1.00 82.44 85 ASP A C 1
ATOM 669 O O . ASP A 1 85 ? -15.617 0.578 13.044 1.00 82.44 85 ASP A O 1
ATOM 673 N N . GLU A 1 86 ? -16.136 -0.603 11.202 1.00 86.38 86 GLU A N 1
ATOM 674 C CA . GLU A 1 86 ? -14.788 -0.635 10.633 1.00 86.38 86 GLU A CA 1
ATOM 675 C C . GLU A 1 86 ? -14.674 0.267 9.390 1.00 86.38 86 GLU A C 1
ATOM 677 O O . GLU A 1 86 ? -15.494 0.226 8.471 1.00 86.38 86 GLU A O 1
ATOM 682 N N . GLN A 1 87 ? -13.602 1.064 9.329 1.00 90.19 87 GLN A N 1
ATOM 683 C CA . GLN A 1 87 ? -13.215 1.809 8.127 1.00 90.19 87 GLN A CA 1
ATOM 684 C C . GLN A 1 87 ? -12.118 1.052 7.382 1.00 90.19 87 GLN A C 1
ATOM 686 O O . GLN A 1 87 ? -11.178 0.543 7.996 1.00 90.19 87 GLN A O 1
ATOM 691 N N . LEU A 1 88 ? -12.224 1.012 6.059 1.00 92.69 88 LEU A N 1
ATOM 692 C CA . LEU A 1 88 ? -11.193 0.512 5.161 1.00 92.69 88 LEU A CA 1
ATOM 693 C C . LEU A 1 88 ? -10.517 1.692 4.469 1.00 92.69 88 LEU A C 1
ATOM 695 O O . LEU A 1 88 ? -11.085 2.777 4.331 1.00 92.69 88 LEU A O 1
ATOM 699 N N . ILE A 1 89 ? -9.290 1.472 4.030 1.00 94.38 89 ILE A N 1
ATOM 700 C CA . ILE A 1 89 ? -8.555 2.412 3.195 1.00 94.38 89 ILE A CA 1
ATOM 701 C C . ILE A 1 89 ? -8.442 1.795 1.808 1.00 94.38 89 ILE A C 1
ATOM 703 O O . ILE A 1 89 ? -7.977 0.668 1.663 1.00 94.38 89 ILE A O 1
ATOM 707 N N . ASP A 1 90 ? -8.894 2.555 0.823 1.00 94.81 90 ASP A N 1
ATOM 708 C CA . ASP A 1 90 ? -8.888 2.232 -0.596 1.00 94.81 90 ASP A CA 1
ATOM 709 C C . ASP A 1 90 ? -7.775 3.029 -1.274 1.00 94.81 90 ASP A C 1
ATOM 711 O O . ASP A 1 90 ? -7.794 4.265 -1.231 1.00 94.81 90 ASP A O 1
ATOM 715 N N . VAL A 1 91 ? -6.772 2.335 -1.819 1.00 95.50 91 VAL A N 1
ATOM 716 C CA . VAL A 1 91 ? -5.573 2.967 -2.385 1.00 95.50 91 VAL A CA 1
ATOM 717 C C . VAL A 1 91 ? -5.061 2.258 -3.627 1.00 95.50 91 VAL A C 1
ATOM 719 O O . VAL A 1 91 ? -5.063 1.034 -3.724 1.00 95.50 91 VAL A O 1
ATOM 722 N N . TRP A 1 92 ? -4.530 3.065 -4.541 1.00 95.69 92 TRP A N 1
ATOM 723 C CA . TRP A 1 92 ? -3.811 2.609 -5.721 1.00 95.69 92 TRP A CA 1
ATOM 724 C C . TRP A 1 92 ? -2.327 2.924 -5.568 1.00 95.69 92 TRP A C 1
ATOM 726 O O . TR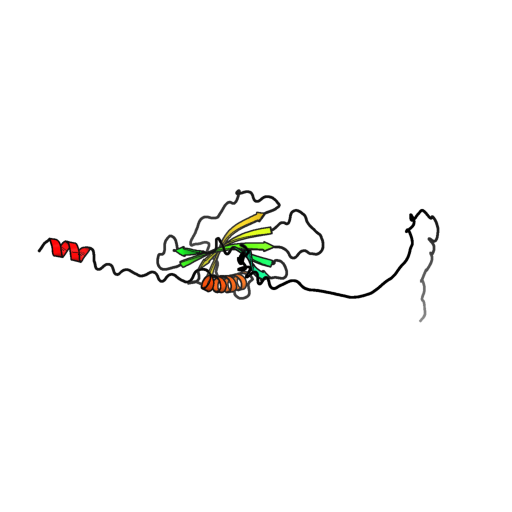P A 1 92 ? -1.962 4.058 -5.238 1.00 95.69 92 TRP A O 1
ATOM 736 N N . VAL A 1 93 ? -1.483 1.926 -5.813 1.00 95.62 93 VAL A N 1
ATOM 737 C CA . VAL A 1 93 ? -0.028 2.034 -5.717 1.00 95.62 93 VAL A CA 1
ATOM 738 C C . VAL A 1 93 ? 0.573 1.711 -7.077 1.00 95.62 93 VAL A C 1
ATOM 740 O O . VAL A 1 93 ? 0.314 0.665 -7.659 1.00 95.62 93 VAL A O 1
ATOM 743 N N . LYS A 1 94 ? 1.352 2.646 -7.610 1.00 94.12 94 LYS A N 1
ATOM 744 C CA . LYS A 1 94 ? 2.093 2.497 -8.858 1.00 94.12 94 LYS A CA 1
ATOM 745 C C . LYS A 1 94 ? 3.519 2.066 -8.539 1.00 94.12 94 LYS A C 1
ATOM 747 O O . LYS A 1 94 ? 4.218 2.780 -7.822 1.00 94.12 94 LYS A O 1
ATOM 752 N N . LEU A 1 95 ? 3.944 0.951 -9.112 1.00 94.00 95 LEU A N 1
ATOM 753 C CA . LEU A 1 95 ? 5.284 0.395 -8.998 1.00 94.00 95 LEU A CA 1
ATOM 754 C C . LEU A 1 95 ? 6.042 0.697 -10.289 1.00 94.00 95 LEU A C 1
ATOM 756 O O . LEU A 1 95 ? 5.549 0.456 -11.394 1.00 94.00 95 LEU A O 1
ATOM 760 N N . VAL A 1 96 ? 7.233 1.270 -10.148 1.00 91.62 96 VAL A N 1
ATOM 761 C CA . VAL A 1 96 ? 8.111 1.611 -11.270 1.00 91.62 96 VAL A CA 1
ATOM 762 C C . VAL A 1 96 ? 9.480 1.010 -11.016 1.00 91.62 96 VAL A C 1
ATOM 764 O O . VAL A 1 96 ? 10.078 1.274 -9.975 1.00 91.62 96 VAL A O 1
ATOM 767 N N . GLU A 1 97 ? 9.980 0.231 -11.967 1.00 89.19 97 GLU A N 1
ATOM 768 C CA . GLU A 1 97 ? 11.341 -0.301 -11.912 1.00 89.19 97 GLU A CA 1
ATOM 769 C C . GLU A 1 97 ? 12.367 0.847 -11.962 1.00 89.19 97 GLU A C 1
ATOM 771 O O . GLU A 1 97 ? 12.192 1.804 -12.734 1.00 89.19 97 GLU A O 1
ATOM 776 N N . PRO A 1 98 ? 13.438 0.797 -11.151 1.00 82.31 98 PRO A N 1
ATOM 777 C CA . PRO A 1 98 ? 14.540 1.734 -11.277 1.00 82.31 98 PRO A CA 1
ATOM 778 C C . PRO A 1 98 ? 15.182 1.546 -12.658 1.00 82.31 98 PRO A C 1
ATOM 780 O O . PRO A 1 98 ? 15.524 0.438 -13.058 1.00 82.31 98 PRO A O 1
ATOM 783 N N . GLN A 1 99 ? 15.311 2.632 -13.422 1.00 71.31 99 GLN A N 1
ATOM 784 C CA . GLN A 1 99 ? 15.829 2.562 -14.789 1.00 71.31 99 GLN A CA 1
ATOM 785 C C . GLN A 1 99 ? 17.312 2.188 -14.784 1.00 71.31 99 GLN A C 1
ATOM 787 O O . GLN A 1 99 ? 18.170 3.026 -14.498 1.00 71.31 99 GLN A O 1
ATOM 792 N N . ASP A 1 100 ? 17.615 0.949 -15.159 1.00 64.62 100 ASP A N 1
ATOM 793 C CA . ASP A 1 100 ? 18.981 0.444 -15.224 1.00 64.62 100 ASP A CA 1
ATOM 794 C C . ASP A 1 100 ? 19.631 0.841 -16.562 1.00 64.62 100 ASP A C 1
ATOM 796 O O . ASP A 1 100 ? 19.838 0.037 -17.461 1.00 64.62 100 ASP A O 1
ATOM 800 N N . THR A 1 101 ? 19.900 2.139 -16.742 1.00 57.88 101 THR A N 1
ATOM 801 C CA . THR A 1 101 ? 20.654 2.772 -17.856 1.00 57.88 101 THR A CA 1
ATOM 802 C C . THR A 1 101 ? 20.163 2.566 -19.306 1.00 57.88 101 THR A C 1
ATOM 804 O O . THR A 1 101 ? 20.554 3.338 -20.184 1.00 57.88 101 THR A O 1
ATOM 807 N N . ALA A 1 102 ? 19.276 1.610 -19.583 1.00 60.28 102 ALA A N 1
ATOM 808 C CA . ALA A 1 102 ? 18.698 1.347 -20.894 1.00 60.28 102 ALA A CA 1
ATOM 809 C C . ALA A 1 102 ? 17.293 1.961 -20.987 1.00 60.28 102 ALA A C 1
ATOM 811 O O . ALA A 1 102 ? 16.363 1.580 -20.279 1.00 60.28 102 ALA A O 1
ATOM 812 N N . TYR A 1 103 ? 17.137 2.953 -21.864 1.00 57.94 103 TYR A N 1
ATOM 813 C CA . TYR A 1 103 ? 15.864 3.634 -22.094 1.00 57.94 103 TYR A CA 1
ATOM 814 C C . TYR A 1 103 ? 14.881 2.695 -22.813 1.00 57.94 103 TYR A C 1
ATOM 816 O O . TYR A 1 103 ? 14.882 2.597 -24.041 1.00 57.94 103 TYR A O 1
ATOM 824 N N . HIS A 1 104 ? 14.046 1.986 -22.052 1.00 60.44 104 HIS A N 1
ATOM 825 C CA . HIS A 1 104 ? 12.975 1.148 -22.587 1.00 60.44 104 HIS A CA 1
ATOM 826 C C . HIS A 1 104 ? 11.712 1.993 -22.801 1.00 60.44 104 HIS A C 1
ATOM 828 O O . HIS A 1 104 ? 11.063 2.429 -21.850 1.00 60.44 104 HIS A O 1
ATOM 834 N N . TYR A 1 105 ? 11.377 2.260 -24.068 1.00 66.94 105 TYR A N 1
ATOM 835 C CA . TYR A 1 105 ? 10.112 2.884 -24.453 1.00 66.94 105 TYR A CA 1
ATOM 836 C C . TYR A 1 105 ? 9.185 1.840 -25.098 1.00 66.94 105 TYR A C 1
ATOM 838 O O . TYR A 1 105 ? 9.627 1.147 -26.018 1.00 66.94 105 TYR A O 1
ATOM 846 N N . PRO A 1 106 ? 7.903 1.759 -24.694 1.00 68.81 106 PRO A N 1
ATOM 847 C CA . PRO A 1 106 ? 7.244 2.572 -23.667 1.00 68.81 106 PRO A CA 1
ATOM 848 C C . PRO A 1 106 ? 7.644 2.169 -22.240 1.00 68.81 106 PRO A C 1
ATOM 850 O O . PRO A 1 106 ? 7.924 1.005 -21.979 1.00 68.81 106 PRO A O 1
ATOM 853 N N . GLN A 1 107 ? 7.617 3.136 -21.316 1.00 77.19 107 GLN A N 1
ATOM 854 C CA . GLN A 1 107 ? 7.821 2.867 -19.892 1.00 77.19 107 GLN A CA 1
ATOM 855 C C . GLN A 1 107 ? 6.671 1.992 -19.382 1.00 77.19 107 GLN A C 1
ATOM 857 O O . GLN A 1 107 ? 5.518 2.435 -19.356 1.00 77.19 107 GLN A O 1
ATOM 862 N N . THR A 1 108 ? 6.993 0.761 -19.001 1.00 87.06 108 THR A N 1
ATOM 863 C CA . THR A 1 108 ? 6.077 -0.152 -18.325 1.00 87.06 108 THR A CA 1
ATOM 864 C C . THR A 1 108 ? 6.008 0.208 -16.846 1.00 87.06 108 THR A C 1
ATOM 866 O O . THR A 1 108 ? 6.973 0.690 -16.247 1.00 87.06 108 THR A O 1
ATOM 869 N N . TYR A 1 109 ? 4.829 0.063 -16.256 1.00 90.56 109 TYR A N 1
ATOM 870 C CA . TYR A 1 109 ? 4.655 0.163 -14.814 1.00 90.56 109 TYR A CA 1
ATOM 871 C C . TYR A 1 109 ? 3.535 -0.761 -14.374 1.00 90.56 109 TYR A C 1
ATOM 873 O O . TYR A 1 109 ? 2.599 -1.019 -15.133 1.00 90.56 109 TYR A O 1
ATOM 881 N N . ILE A 1 110 ? 3.621 -1.212 -13.132 1.00 92.38 110 ILE A N 1
ATOM 882 C CA . ILE A 1 110 ? 2.592 -2.037 -12.515 1.00 92.38 110 ILE A CA 1
ATOM 883 C C . ILE A 1 110 ? 1.740 -1.127 -11.636 1.00 92.38 110 ILE A C 1
ATOM 885 O O . ILE A 1 110 ? 2.238 -0.201 -10.991 1.00 92.38 110 ILE A O 1
ATOM 889 N N . LEU A 1 111 ? 0.433 -1.333 -11.659 1.00 93.06 111 LEU A N 1
ATOM 890 C CA . LEU A 1 111 ? -0.517 -0.603 -10.845 1.00 93.06 111 LEU A CA 1
ATOM 891 C C . LEU A 1 111 ? -1.326 -1.600 -10.017 1.00 93.06 111 LEU A C 1
ATOM 893 O O . LEU A 1 111 ? -2.061 -2.426 -10.552 1.00 93.06 111 LEU A O 1
ATOM 897 N N . GLU A 1 112 ? -1.196 -1.494 -8.704 1.00 95.00 112 GLU A N 1
ATOM 898 C CA . GLU A 1 112 ? -1.823 -2.387 -7.740 1.00 95.00 112 GLU A CA 1
ATOM 899 C C . GLU A 1 112 ? -2.923 -1.655 -6.981 1.00 95.00 112 GLU A C 1
ATOM 901 O O . GLU A 1 112 ? -2.771 -0.500 -6.565 1.00 95.00 112 GLU A O 1
ATOM 906 N N . HIS A 1 113 ? -4.048 -2.337 -6.797 1.00 95.25 113 HIS A N 1
ATOM 907 C CA . HIS A 1 113 ? -5.193 -1.826 -6.057 1.00 95.25 113 HIS A CA 1
ATOM 908 C C . HIS A 1 113 ? -5.343 -2.579 -4.746 1.00 95.25 113 HIS A C 1
ATOM 910 O O . HIS A 1 113 ? -5.571 -3.791 -4.743 1.00 95.25 113 HIS A O 1
ATOM 916 N N . TYR A 1 114 ? -5.259 -1.855 -3.635 1.00 94.94 114 TYR A N 1
ATOM 917 C CA . TYR A 1 114 ? -5.311 -2.432 -2.302 1.00 94.94 114 TYR A CA 1
ATOM 918 C C . TYR A 1 114 ? -6.502 -1.939 -1.497 1.00 94.94 114 TYR A C 1
ATOM 920 O O . TYR A 1 114 ? -6.828 -0.748 -1.473 1.00 94.94 114 TYR A O 1
ATOM 928 N N . TYR A 1 115 ? -7.053 -2.867 -0.718 1.00 94.75 115 TYR A N 1
ATOM 929 C CA . TYR A 1 115 ? -7.771 -2.538 0.499 1.00 94.75 115 TYR A CA 1
ATOM 930 C C . TYR A 1 115 ? -6.906 -2.806 1.721 1.00 94.75 115 TYR A C 1
ATOM 932 O O . TYR A 1 115 ? -6.308 -3.867 1.882 1.00 94.75 115 TYR A O 1
ATOM 940 N N . LEU A 1 116 ? -6.870 -1.827 2.616 1.00 94.50 116 LEU A N 1
ATOM 941 C CA . LEU A 1 116 ? -6.163 -1.900 3.886 1.00 94.50 116 LEU A CA 1
ATOM 942 C C . LEU A 1 116 ? -7.192 -1.812 5.010 1.00 94.50 116 LEU A C 1
ATOM 944 O O . LEU A 1 116 ? -8.105 -0.981 4.970 1.00 94.50 116 LEU A O 1
ATOM 948 N N . ARG A 1 117 ? -7.028 -2.646 6.038 1.00 93.31 117 ARG A N 1
ATOM 949 C CA . ARG A 1 117 ? -7.876 -2.658 7.234 1.00 93.31 117 ARG A CA 1
ATOM 950 C C . ARG A 1 117 ? -7.065 -2.206 8.456 1.00 93.31 117 ARG A C 1
ATOM 952 O O . ARG A 1 117 ? -6.437 -3.047 9.107 1.00 93.31 117 ARG A O 1
ATOM 959 N N . PRO A 1 118 ? -7.127 -0.909 8.823 1.00 92.25 118 PRO A N 1
ATOM 960 C CA . PRO A 1 118 ? -6.408 -0.347 9.966 1.00 92.25 118 PRO A CA 1
ATOM 961 C C . PRO A 1 118 ? -6.645 -1.081 11.288 1.00 92.25 118 PRO A C 1
ATOM 963 O O . PRO A 1 118 ? -5.712 -1.284 12.059 1.00 92.25 118 PRO A O 1
ATOM 966 N N . ALA A 1 119 ? -7.890 -1.502 11.538 1.00 90.81 119 ALA A N 1
ATOM 967 C CA . ALA A 1 119 ? -8.307 -2.089 12.811 1.00 90.81 119 ALA A CA 1
ATOM 968 C C . ALA A 1 119 ? -7.661 -3.453 13.110 1.00 90.81 119 ALA A C 1
ATOM 970 O O . ALA A 1 119 ? -7.405 -3.766 14.269 1.00 90.81 119 ALA A O 1
ATOM 971 N N . LYS A 1 120 ? -7.401 -4.264 12.076 1.00 91.06 120 LYS A N 1
ATOM 972 C CA . LYS A 1 120 ? -6.871 -5.635 12.217 1.00 91.06 120 LYS A CA 1
ATOM 973 C C . LYS A 1 120 ? -5.457 -5.803 11.668 1.00 91.06 120 LYS A C 1
ATOM 975 O O . LYS A 1 120 ? -4.921 -6.900 11.753 1.00 91.06 120 LYS A O 1
ATOM 980 N N . LYS A 1 121 ? -4.863 -4.740 11.110 1.00 93.56 121 LYS A N 1
ATOM 981 C CA . LYS A 1 121 ? -3.574 -4.784 10.406 1.00 93.56 121 LYS A CA 1
ATOM 982 C C . LYS A 1 121 ? -3.567 -5.865 9.310 1.00 93.56 121 LYS A C 1
ATOM 984 O O . LYS A 1 121 ? -2.716 -6.749 9.279 1.00 93.56 121 LYS A O 1
ATOM 989 N N . GLN A 1 122 ? -4.568 -5.792 8.434 1.00 94.62 122 GLN A N 1
ATOM 990 C CA . GLN A 1 122 ? -4.735 -6.703 7.298 1.00 94.62 122 GLN A CA 1
ATOM 991 C C . GLN A 1 122 ? -4.696 -5.934 5.980 1.00 94.62 122 GLN A C 1
ATOM 993 O O . GLN A 1 122 ? -5.070 -4.755 5.929 1.00 94.62 122 GLN A O 1
ATOM 998 N N . ILE A 1 123 ? -4.279 -6.624 4.925 1.00 95.06 123 ILE A N 1
ATOM 999 C CA . ILE A 1 123 ? -4.226 -6.115 3.556 1.00 95.06 123 ILE A CA 1
ATOM 1000 C C . ILE A 1 123 ? -4.939 -7.092 2.620 1.00 95.06 123 ILE A C 1
ATOM 1002 O O . ILE A 1 123 ? -5.011 -8.289 2.889 1.00 95.06 123 ILE A O 1
ATOM 1006 N N . GLN A 1 124 ? -5.518 -6.571 1.547 1.00 93.94 124 GLN A N 1
ATOM 1007 C CA . GLN A 1 124 ? -6.127 -7.362 0.491 1.00 93.94 124 GLN A CA 1
ATOM 1008 C C . GLN A 1 124 ? -5.789 -6.736 -0.862 1.00 93.94 124 GLN A C 1
ATOM 1010 O O . GLN A 1 124 ? -6.131 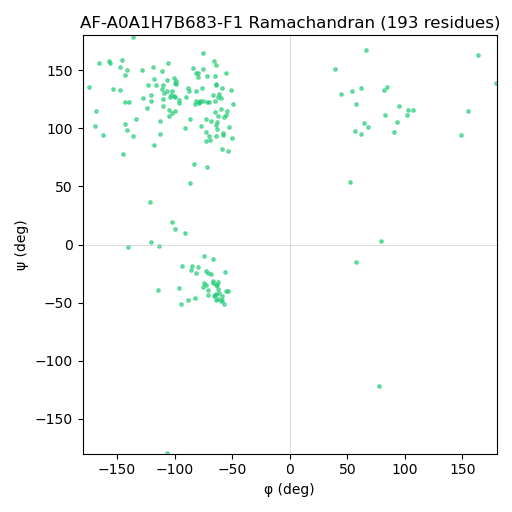-5.579 -1.115 1.00 93.94 124 GLN A O 1
ATOM 1015 N N . LEU A 1 125 ? -5.161 -7.517 -1.742 1.00 94.00 125 LEU A N 1
ATOM 1016 C CA . LEU A 1 125 ? -4.926 -7.145 -3.136 1.00 94.00 125 LEU A CA 1
ATOM 1017 C C . LEU A 1 125 ? -6.181 -7.428 -3.977 1.00 94.00 125 LEU A C 1
ATOM 1019 O O . LEU A 1 125 ? -6.644 -8.571 -4.072 1.00 94.00 125 LEU A O 1
ATOM 1023 N N . LEU A 1 126 ? -6.728 -6.387 -4.604 1.00 92.50 126 LEU A N 1
ATOM 1024 C CA . LEU A 1 126 ? -7.923 -6.476 -5.448 1.00 92.50 126 LEU A CA 1
ATOM 1025 C C . LEU A 1 126 ? -7.577 -6.790 -6.895 1.00 92.50 126 LEU A C 1
ATOM 1027 O O . LEU A 1 126 ? -8.185 -7.674 -7.500 1.00 92.50 126 LEU A O 1
ATOM 1031 N N . CYS A 1 127 ? -6.608 -6.072 -7.449 1.00 92.75 127 CYS A N 1
ATOM 1032 C CA . CYS A 1 127 ? -6.107 -6.317 -8.788 1.00 92.75 127 CYS A CA 1
ATOM 1033 C C . CYS A 1 127 ? -4.697 -5.779 -8.957 1.00 92.75 127 CYS A C 1
ATOM 1035 O O . CYS A 1 127 ? -4.282 -4.838 -8.281 1.00 92.75 127 CYS A O 1
ATOM 1037 N N . GLU A 1 128 ? -4.029 -6.355 -9.941 1.00 92.56 128 GLU A N 1
ATOM 1038 C CA . GLU A 1 128 ? -2.745 -5.923 -10.453 1.00 92.56 128 GLU A CA 1
ATOM 1039 C C . GLU A 1 128 ? -2.907 -5.669 -11.951 1.00 92.56 128 GLU A C 1
ATOM 1041 O O . GLU A 1 128 ? -3.599 -6.412 -12.654 1.00 92.56 128 GLU A O 1
ATOM 1046 N N . ALA A 1 129 ? -2.324 -4.572 -12.415 1.00 90.88 129 ALA A N 1
ATOM 1047 C CA . ALA A 1 129 ? -2.441 -4.093 -13.775 1.00 90.88 129 ALA A CA 1
ATOM 1048 C C . ALA A 1 129 ? -1.066 -3.705 -14.302 1.00 90.88 129 ALA A C 1
ATOM 1050 O O . ALA A 1 129 ? -0.529 -2.663 -13.926 1.00 90.88 129 ALA A O 1
ATOM 1051 N N . GLU A 1 130 ? -0.516 -4.502 -15.209 1.00 89.75 130 GLU A N 1
ATOM 1052 C CA . GLU A 1 130 ? 0.658 -4.089 -15.964 1.00 89.75 130 GLU A CA 1
ATOM 1053 C C . GLU A 1 130 ? 0.225 -3.152 -17.094 1.00 89.75 130 GLU A C 1
ATOM 1055 O O . GLU A 1 130 ? -0.610 -3.488 -17.939 1.00 89.75 130 GLU A O 1
ATOM 1060 N N . ILE A 1 131 ? 0.773 -1.941 -17.100 1.00 87.81 131 ILE A N 1
ATOM 1061 C CA . ILE A 1 131 ? 0.456 -0.928 -18.098 1.00 87.81 131 ILE A CA 1
ATOM 1062 C C . ILE A 1 131 ? 1.692 -0.701 -18.957 1.00 87.81 131 ILE A C 1
ATOM 1064 O O . ILE A 1 131 ? 2.650 -0.040 -18.555 1.00 87.81 131 ILE A O 1
ATOM 1068 N N . ALA A 1 132 ? 1.625 -1.217 -20.183 1.00 84.94 132 ALA A N 1
ATOM 1069 C CA . ALA A 1 132 ? 2.579 -0.950 -21.248 1.00 84.94 132 ALA A CA 1
ATOM 1070 C C . ALA A 1 132 ? 1.954 0.009 -22.276 1.00 84.94 132 ALA A C 1
ATOM 1072 O O . ALA A 1 132 ? 1.029 -0.341 -23.009 1.00 84.94 132 ALA A O 1
ATOM 1073 N N . GLY A 1 133 ? 2.446 1.248 -22.345 1.00 81.25 133 GLY A N 1
ATOM 1074 C CA . GLY A 1 133 ? 1.949 2.239 -23.306 1.00 81.25 133 GLY A CA 1
ATOM 1075 C C . GLY A 1 133 ? 0.612 2.876 -22.901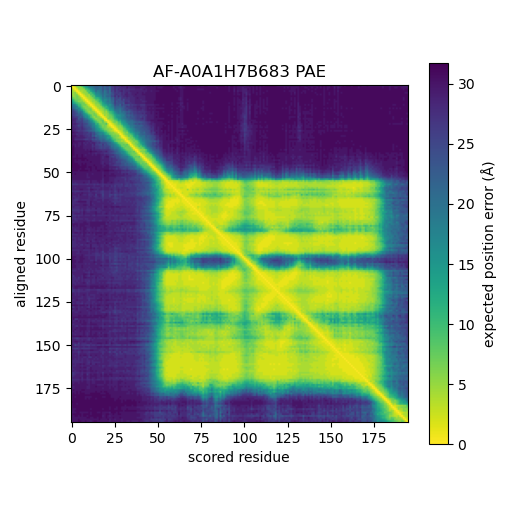 1.00 81.25 133 GLY A C 1
ATOM 1076 O O . GLY A 1 133 ? 0.530 3.546 -21.872 1.00 81.25 133 GLY A O 1
ATOM 1077 N N . ARG A 1 134 ? -0.429 2.762 -23.742 1.00 79.44 134 ARG A N 1
ATOM 1078 C CA . ARG A 1 134 ? -1.739 3.384 -23.472 1.00 79.44 134 ARG A CA 1
ATOM 1079 C C . ARG A 1 134 ? -2.513 2.528 -22.456 1.00 79.44 134 ARG A C 1
ATOM 1081 O O . ARG A 1 134 ? -2.787 1.372 -22.763 1.00 79.44 134 ARG A O 1
ATOM 1088 N N . PRO A 1 135 ? -2.938 3.086 -21.307 1.00 78.69 135 PRO A N 1
ATOM 1089 C CA . PRO A 1 135 ? -3.759 2.346 -20.357 1.00 78.69 135 PRO A CA 1
ATOM 1090 C C . PRO A 1 135 ? -5.112 2.007 -20.991 1.00 78.69 135 PRO A C 1
ATOM 1092 O O . PRO A 1 135 ? -5.832 2.904 -21.442 1.00 78.69 135 PRO A O 1
ATOM 1095 N N . THR A 1 136 ? -5.440 0.717 -21.022 1.00 79.56 136 THR A N 1
ATOM 1096 C CA . THR A 1 136 ? -6.750 0.207 -21.445 1.00 79.56 136 THR A CA 1
ATOM 1097 C C . THR A 1 136 ? -7.509 -0.256 -20.205 1.00 79.56 136 THR A C 1
ATOM 1099 O O . THR A 1 136 ? -6.909 -0.781 -19.269 1.00 79.56 136 THR A O 1
ATOM 1102 N N . ASN A 1 137 ? -8.818 -0.012 -20.153 1.00 80.62 137 ASN A N 1
ATOM 1103 C CA . ASN A 1 137 ? -9.643 -0.311 -18.981 1.00 80.62 137 ASN A CA 1
ATOM 1104 C C . ASN A 1 137 ? -10.159 -1.761 -18.995 1.00 80.62 137 ASN A C 1
ATOM 1106 O O . ASN A 1 137 ? -11.360 -1.992 -18.884 1.00 80.62 137 ASN A O 1
ATOM 1110 N N . ASP A 1 138 ? -9.248 -2.720 -19.145 1.00 80.69 138 ASP A N 1
ATOM 1111 C CA . ASP A 1 138 ? -9.576 -4.150 -19.266 1.00 80.69 138 ASP A CA 1
ATOM 1112 C C . ASP A 1 138 ? -9.334 -4.913 -17.949 1.00 80.69 138 ASP A C 1
ATOM 1114 O O . ASP A 1 138 ? -9.187 -6.134 -17.924 1.00 80.69 138 ASP A O 1
ATOM 1118 N N . LEU A 1 139 ? -9.269 -4.189 -16.828 1.00 81.62 139 LEU A N 1
ATOM 1119 C CA . LEU A 1 139 ? -8.912 -4.747 -15.528 1.00 81.62 139 LEU A CA 1
ATOM 1120 C C . LEU A 1 139 ? -10.081 -5.499 -14.898 1.00 81.62 139 LEU A C 1
ATOM 1122 O O . LEU A 1 139 ? -11.147 -4.938 -14.643 1.00 81.62 139 LEU A O 1
ATOM 1126 N N . VAL A 1 140 ? -9.845 -6.768 -14.573 1.00 84.62 140 VAL A N 1
ATOM 1127 C CA . VAL A 1 140 ? -10.782 -7.586 -13.802 1.00 84.62 140 VAL A CA 1
ATOM 1128 C C . VAL A 1 140 ? -10.442 -7.445 -12.322 1.00 84.62 140 VAL A C 1
ATOM 1130 O O . VAL A 1 140 ? -9.511 -8.071 -11.818 1.00 84.62 140 VAL A O 1
ATOM 1133 N N . GLN A 1 141 ? -11.198 -6.602 -11.619 1.00 86.06 141 GLN A N 1
ATOM 1134 C CA . GLN A 1 141 ? -11.067 -6.446 -10.171 1.00 86.06 141 GLN A CA 1
ATOM 1135 C C . GLN A 1 141 ? -11.707 -7.622 -9.440 1.00 86.06 141 GLN A C 1
ATOM 1137 O O . GLN A 1 141 ? -12.833 -8.026 -9.749 1.00 86.06 141 GLN A O 1
ATOM 1142 N N . LYS A 1 142 ? -11.005 -8.161 -8.438 1.00 88.38 142 LYS A N 1
ATOM 1143 C CA . LYS A 1 142 ? -11.602 -9.147 -7.537 1.00 88.38 142 LYS A CA 1
ATOM 1144 C C . LYS A 1 142 ? -12.740 -8.482 -6.754 1.00 88.38 142 LYS A C 1
ATOM 1146 O O . LYS A 1 142 ? -12.567 -7.363 -6.266 1.00 88.38 142 LYS A O 1
ATOM 1151 N N . PRO A 1 143 ? -13.893 -9.152 -6.588 1.00 86.88 143 PRO A N 1
ATOM 1152 C CA . PRO A 1 143 ? -14.933 -8.641 -5.713 1.00 86.88 143 PRO A CA 1
ATOM 1153 C C . PRO A 1 143 ? -14.432 -8.604 -4.267 1.00 86.88 143 PRO A C 1
ATOM 1155 O O . PRO A 1 143 ? -13.571 -9.389 -3.856 1.00 86.88 143 PRO A O 1
ATOM 1158 N N . TYR A 1 144 ? -15.021 -7.713 -3.476 1.00 86.00 144 TYR A N 1
ATOM 1159 C CA . TYR A 1 144 ? -14.792 -7.683 -2.040 1.00 86.00 144 TYR A CA 1
ATOM 1160 C C . TYR A 1 144 ? -15.218 -9.014 -1.401 1.00 86.00 144 TYR A C 1
ATOM 1162 O O . TYR A 1 144 ? -16.359 -9.446 -1.564 1.00 86.00 144 TYR A O 1
ATOM 1170 N N . LEU A 1 145 ? -14.315 -9.647 -0.647 1.00 88.19 145 LEU A N 1
ATOM 1171 C CA . LEU A 1 145 ? -14.549 -10.917 0.044 1.00 88.19 145 LEU A CA 1
ATOM 1172 C C . LEU A 1 145 ? -13.839 -10.894 1.405 1.00 88.19 145 LEU A C 1
ATOM 1174 O O . LEU A 1 145 ? -12.621 -10.748 1.450 1.00 88.19 145 LEU A O 1
ATOM 1178 N N . ASP A 1 146 ? -14.573 -11.097 2.510 1.00 85.69 146 ASP A N 1
ATOM 1179 C CA . ASP A 1 146 ? -13.997 -11.079 3.877 1.00 85.69 146 ASP A CA 1
ATOM 1180 C C . ASP A 1 146 ? -13.025 -12.253 4.136 1.00 85.69 146 ASP A C 1
ATOM 1182 O O . ASP A 1 146 ? -12.286 -12.242 5.114 1.00 85.69 146 ASP A O 1
ATOM 1186 N N . ALA A 1 147 ? -12.996 -13.261 3.260 1.00 88.00 147 ALA A N 1
ATOM 1187 C CA . ALA A 1 147 ? -12.072 -14.392 3.351 1.00 88.00 147 ALA A CA 1
ATOM 1188 C C . ALA A 1 147 ? -10.691 -14.118 2.726 1.00 88.00 147 ALA A C 1
ATOM 1190 O O . ALA A 1 147 ? -9.740 -14.826 3.039 1.00 88.00 147 ALA A O 1
ATOM 1191 N N . ASN A 1 148 ? -10.571 -13.102 1.867 1.00 91.31 148 ASN A N 1
ATOM 1192 C CA . ASN A 1 148 ? -9.341 -12.807 1.119 1.00 91.31 148 ASN A CA 1
ATOM 1193 C C . ASN A 1 148 ? -8.420 -11.823 1.854 1.00 91.31 148 ASN A C 1
ATOM 1195 O O . ASN A 1 148 ? -7.483 -11.294 1.264 1.00 91.31 148 ASN A O 1
ATOM 1199 N N . TRP A 1 149 ? -8.717 -11.529 3.119 1.00 92.38 149 TRP A N 1
ATOM 1200 C CA . TRP A 1 149 ? -7.866 -10.681 3.939 1.00 92.38 149 TRP A CA 1
ATOM 1201 C C . TRP A 1 149 ? -6.628 -11.446 4.374 1.00 92.38 149 TRP A C 1
ATOM 1203 O O . TRP A 1 149 ? -6.718 -12.475 5.045 1.00 92.38 149 TRP A O 1
ATOM 1213 N N . GLU A 1 150 ? -5.475 -10.892 4.040 1.00 94.06 150 GLU A N 1
ATOM 1214 C CA . GLU A 1 150 ? -4.183 -11.437 4.408 1.00 94.06 150 GLU A CA 1
ATOM 1215 C C . GLU A 1 150 ? -3.647 -10.707 5.641 1.00 94.06 150 GLU A C 1
ATOM 1217 O O . GLU A 1 150 ? -3.813 -9.493 5.820 1.00 94.06 150 GLU A O 1
ATOM 1222 N N . ASN A 1 151 ? -3.024 -11.473 6.534 1.00 95.06 151 ASN A N 1
ATOM 1223 C CA . ASN A 1 151 ? -2.360 -10.915 7.701 1.00 95.06 151 ASN A CA 1
ATOM 1224 C C . ASN A 1 151 ? -0.981 -10.407 7.292 1.00 95.06 151 ASN A C 1
ATOM 1226 O O . ASN A 1 151 ? -0.213 -11.126 6.657 1.00 95.06 151 ASN A O 1
ATOM 1230 N N . ILE A 1 152 ? -0.656 -9.188 7.709 1.00 94.62 152 ILE A N 1
ATOM 1231 C CA . ILE A 1 152 ? 0.620 -8.566 7.370 1.00 94.62 152 ILE A CA 1
ATOM 1232 C C . ILE A 1 152 ? 1.749 -9.250 8.143 1.00 94.62 152 ILE A C 1
ATOM 1234 O O . ILE A 1 152 ? 1.746 -9.276 9.378 1.00 94.62 152 ILE A O 1
ATOM 1238 N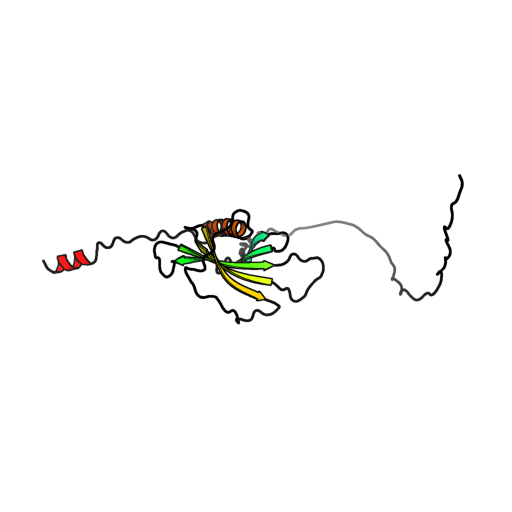 N . VAL A 1 153 ? 2.729 -9.776 7.408 1.00 95.00 153 VAL A N 1
ATOM 1239 C CA . VAL A 1 153 ? 3.926 -10.402 7.976 1.00 95.00 153 VAL A CA 1
ATOM 1240 C C . VAL A 1 153 ? 4.928 -9.307 8.359 1.00 95.00 153 VAL A C 1
ATOM 1242 O O . VAL A 1 153 ? 5.298 -8.508 7.501 1.00 95.00 153 VAL A O 1
ATOM 1245 N N . PRO A 1 154 ? 5.392 -9.228 9.619 1.00 94.44 154 PRO A N 1
ATOM 1246 C CA . PRO A 1 154 ? 6.369 -8.218 10.020 1.00 94.44 154 PRO A CA 1
ATOM 1247 C C . PRO A 1 154 ? 7.667 -8.311 9.211 1.00 94.44 154 PRO A C 1
ATOM 1249 O O . PRO A 1 154 ? 8.205 -9.403 9.035 1.00 94.44 154 PRO A O 1
ATOM 1252 N N . GLY A 1 155 ? 8.179 -7.167 8.750 1.00 92.38 155 GLY A N 1
ATOM 1253 C CA . GLY A 1 155 ? 9.407 -7.099 7.942 1.00 92.38 155 GLY A CA 1
ATOM 1254 C C . GLY A 1 155 ? 9.229 -7.463 6.464 1.00 92.38 155 GLY A C 1
ATOM 1255 O O . GLY A 1 155 ? 10.210 -7.484 5.727 1.00 92.38 155 GLY A O 1
ATOM 1256 N N . SER A 1 156 ? 7.996 -7.733 6.032 1.00 94.12 156 SER A N 1
ATOM 1257 C CA . SER A 1 156 ? 7.649 -7.826 4.615 1.00 94.12 156 SER A CA 1
ATOM 1258 C C . SER A 1 156 ? 7.563 -6.440 3.961 1.00 94.12 156 SER A C 1
ATOM 1260 O O . SER A 1 156 ? 7.478 -5.407 4.640 1.00 94.12 156 SER A O 1
ATOM 1262 N N . VAL A 1 157 ? 7.560 -6.420 2.629 1.00 93.19 157 VAL A N 1
ATOM 1263 C CA . VAL A 1 157 ? 7.352 -5.198 1.838 1.00 93.19 157 VAL A CA 1
ATOM 1264 C C . VAL A 1 157 ? 5.965 -4.621 2.124 1.00 93.19 157 VAL A C 1
ATOM 1266 O O . VAL A 1 157 ? 5.811 -3.413 2.300 1.00 93.19 157 VAL A O 1
ATOM 1269 N N . GLU A 1 158 ? 4.965 -5.486 2.284 1.00 93.56 158 GLU A N 1
ATOM 1270 C CA . GLU A 1 158 ? 3.584 -5.128 2.583 1.00 93.56 158 GLU A CA 1
ATOM 1271 C C . GLU A 1 158 ? 3.453 -4.448 3.950 1.00 93.56 158 GLU A C 1
ATOM 1273 O O . GLU A 1 158 ? 2.651 -3.529 4.099 1.00 93.56 158 GLU A O 1
ATOM 1278 N N . ASP A 1 159 ? 4.251 -4.847 4.951 1.00 95.38 159 ASP A N 1
ATOM 1279 C CA . ASP A 1 159 ? 4.280 -4.179 6.261 1.00 95.38 159 ASP A CA 1
ATOM 1280 C C . ASP A 1 159 ? 4.821 -2.752 6.154 1.00 95.38 159 ASP A C 1
ATOM 1282 O O . ASP A 1 159 ? 4.224 -1.820 6.701 1.00 95.38 159 ASP A O 1
ATOM 1286 N N . SER A 1 160 ? 5.907 -2.564 5.402 1.00 94.56 160 SER A N 1
ATOM 1287 C CA . SER A 1 160 ? 6.494 -1.242 5.154 1.00 94.56 160 SER A CA 1
ATOM 1288 C C . SER A 1 160 ? 5.523 -0.351 4.376 1.00 94.56 160 SER A C 1
ATOM 1290 O O . SER A 1 160 ? 5.236 0.777 4.789 1.00 94.56 160 SER A O 1
ATOM 1292 N N . LEU A 1 161 ? 4.935 -0.887 3.303 1.00 94.06 161 LEU A N 1
ATOM 1293 C CA . LEU A 1 161 ? 3.928 -0.208 2.494 1.00 94.06 161 LEU A CA 1
ATOM 1294 C C . LEU A 1 161 ? 2.711 0.185 3.340 1.00 94.06 161 LEU A C 1
ATOM 1296 O O . LEU A 1 161 ? 2.277 1.339 3.311 1.00 94.06 161 LEU A O 1
ATOM 1300 N N . TYR A 1 162 ? 2.191 -0.745 4.144 1.00 95.19 162 TYR A N 1
ATOM 1301 C CA . TYR A 1 162 ? 1.064 -0.508 5.039 1.00 95.19 162 TYR A CA 1
ATOM 1302 C C . TYR A 1 162 ? 1.352 0.648 5.996 1.00 95.19 162 TYR A C 1
ATOM 1304 O O . TYR A 1 162 ? 0.549 1.576 6.094 1.00 95.19 162 TYR A O 1
ATOM 1312 N N . GLN A 1 163 ? 2.495 0.630 6.686 1.00 95.19 163 GLN A N 1
ATOM 1313 C CA . GLN A 1 163 ? 2.841 1.664 7.663 1.00 95.19 163 GLN A CA 1
ATOM 1314 C C . GLN A 1 163 ? 2.892 3.051 7.015 1.00 95.19 163 GLN A C 1
ATOM 1316 O O . GLN A 1 163 ? 2.218 3.9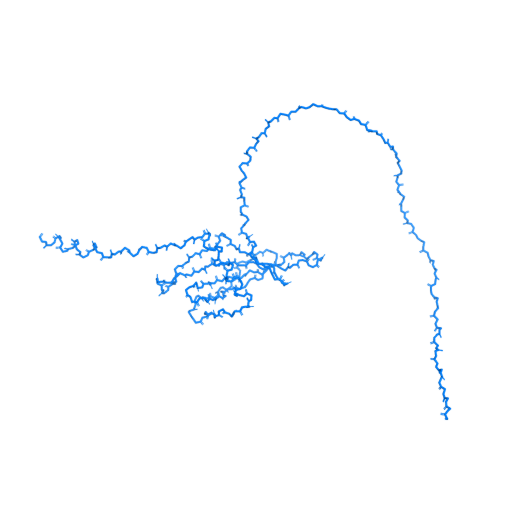74 7.485 1.00 95.19 163 GLN A O 1
ATOM 1321 N N . VAL A 1 164 ? 3.593 3.174 5.885 1.00 95.12 164 VAL A N 1
ATOM 1322 C CA . VAL A 1 164 ? 3.725 4.449 5.173 1.00 95.12 164 VAL A CA 1
ATOM 1323 C C . VAL A 1 164 ? 2.373 4.940 4.651 1.00 95.12 164 VAL A C 1
ATOM 1325 O O . VAL A 1 164 ? 2.041 6.119 4.798 1.00 95.12 164 VAL A O 1
ATOM 1328 N N . VAL A 1 165 ? 1.543 4.058 4.087 1.00 94.69 165 VAL A N 1
ATOM 1329 C CA . VAL A 1 165 ? 0.213 4.441 3.593 1.00 94.69 165 VAL A CA 1
ATOM 1330 C C . VAL A 1 165 ? -0.693 4.893 4.737 1.00 94.69 165 VAL A C 1
ATOM 1332 O O . VAL A 1 165 ? -1.363 5.919 4.609 1.00 94.69 165 VAL A O 1
ATOM 1335 N N . ILE A 1 166 ? -0.700 4.195 5.877 1.00 94.12 166 ILE A N 1
ATOM 1336 C CA . ILE A 1 166 ? -1.478 4.606 7.054 1.00 94.12 166 ILE A CA 1
ATOM 1337 C C . ILE A 1 166 ? -1.058 6.002 7.526 1.00 94.12 166 ILE A C 1
ATOM 1339 O O . ILE A 1 166 ? -1.922 6.834 7.823 1.00 94.12 166 ILE A O 1
ATOM 1343 N N . GLU A 1 167 ? 0.243 6.284 7.582 1.00 94.00 167 GLU A N 1
ATOM 1344 C CA . GLU A 1 167 ? 0.766 7.600 7.953 1.00 94.00 167 GLU A CA 1
ATOM 1345 C C . GLU A 1 167 ? 0.329 8.691 6.975 1.00 94.00 167 GLU A C 1
ATOM 1347 O O . GLU A 1 167 ? -0.202 9.722 7.399 1.00 94.00 167 GLU A O 1
ATOM 1352 N N . LYS A 1 168 ? 0.450 8.445 5.666 1.00 92.00 168 LYS A N 1
ATOM 1353 C CA . LYS A 1 168 ? -0.024 9.378 4.634 1.00 92.00 168 LYS A CA 1
ATOM 1354 C C . LYS A 1 168 ? -1.532 9.602 4.732 1.00 92.00 168 LYS A C 1
ATOM 1356 O O . LYS A 1 168 ? -1.987 10.743 4.685 1.00 92.00 168 LYS A O 1
ATOM 1361 N N . MET A 1 169 ? -2.318 8.553 4.964 1.00 91.50 169 MET A N 1
ATOM 1362 C CA . MET A 1 169 ? -3.777 8.648 5.071 1.00 91.50 169 MET A CA 1
ATOM 1363 C C . MET A 1 169 ? -4.262 9.407 6.308 1.00 91.50 169 MET A C 1
ATOM 1365 O O . MET A 1 169 ? -5.357 9.973 6.287 1.00 91.50 169 MET A O 1
ATOM 1369 N N . LYS A 1 170 ? -3.476 9.471 7.391 1.00 89.62 170 LYS A N 1
ATOM 1370 C CA . LYS A 1 170 ? -3.780 10.360 8.529 1.00 89.62 170 LYS A CA 1
ATOM 1371 C C . LYS A 1 170 ? -3.754 11.835 8.118 1.00 89.62 170 LYS A C 1
ATOM 1373 O O . LYS A 1 170 ? -4.570 12.601 8.622 1.00 89.62 170 LYS A O 1
ATOM 1378 N N . VAL A 1 171 ? -2.864 12.202 7.195 1.00 86.81 171 VAL A N 1
ATOM 1379 C CA . VAL A 1 171 ? -2.726 13.570 6.674 1.00 86.81 171 VAL A CA 1
ATOM 1380 C C . VAL A 1 171 ? -3.752 13.854 5.575 1.00 86.81 171 VAL A C 1
ATOM 1382 O O . VAL A 1 171 ? -4.393 14.899 5.598 1.00 86.81 171 VAL A O 1
ATOM 1385 N N . LEU A 1 172 ? -3.923 12.925 4.627 1.00 83.12 172 LEU A N 1
ATOM 1386 C CA . LEU A 1 172 ? -4.750 13.134 3.434 1.00 83.12 172 LEU A CA 1
ATOM 1387 C C . LEU A 1 172 ? -6.252 13.171 3.726 1.00 83.12 172 LEU A C 1
ATOM 1389 O O . LEU A 1 172 ? -6.970 14.005 3.182 1.00 83.12 172 LEU A O 1
ATOM 1393 N N . SER A 1 173 ? -6.746 12.258 4.560 1.00 78.88 173 SER A N 1
ATOM 1394 C CA . SER A 1 173 ? -8.185 12.105 4.774 1.00 78.88 173 SER A CA 1
ATOM 1395 C C . SER A 1 173 ? -8.454 11.738 6.222 1.00 78.88 173 SER A C 1
ATOM 1397 O O . SER A 1 173 ? -8.658 10.562 6.493 1.00 78.88 173 SER A O 1
ATOM 1399 N N . PRO A 1 174 ? -8.417 12.687 7.175 1.00 76.00 174 PRO A N 1
ATOM 1400 C CA . PRO A 1 174 ? -8.499 12.385 8.604 1.00 76.00 174 PRO A CA 1
ATOM 1401 C C . PRO A 1 174 ? -9.754 11.573 8.938 1.00 76.00 174 PRO A C 1
ATOM 1403 O O . PRO A 1 174 ? -10.797 11.727 8.301 1.00 76.00 174 PRO A O 1
ATOM 1406 N N . GLU A 1 175 ? -9.651 10.695 9.938 1.00 70.94 175 GLU A N 1
ATOM 1407 C CA . GLU A 1 175 ? -10.762 9.838 10.350 1.00 70.94 175 GLU A CA 1
ATOM 1408 C C . GLU A 1 175 ? -11.994 10.687 10.668 1.00 70.94 175 GLU A C 1
ATOM 1410 O O . GLU A 1 175 ? -12.022 11.484 11.613 1.00 70.94 175 GLU A O 1
ATOM 1415 N N . LYS A 1 176 ? -13.046 10.515 9.867 1.00 66.56 176 LYS A N 1
ATOM 1416 C CA . LYS A 1 176 ? -14.340 11.105 10.183 1.00 66.56 176 LYS A CA 1
ATOM 1417 C C . LYS A 1 176 ? -14.907 10.309 11.347 1.00 66.56 176 LYS A C 1
ATOM 1419 O O . LYS A 1 176 ? -15.312 9.161 11.175 1.00 66.56 176 LYS A O 1
ATOM 1424 N N . LYS A 1 177 ? -14.938 10.921 12.536 1.00 60.88 177 LYS A N 1
ATOM 1425 C CA . LYS A 1 177 ? -15.677 10.377 13.679 1.00 60.88 177 LYS A CA 1
ATOM 1426 C C . LYS A 1 177 ? -17.124 10.183 13.236 1.00 60.88 177 LYS A C 1
ATOM 1428 O O . LYS A 1 177 ? -17.826 11.166 12.992 1.00 60.88 177 LYS A O 1
ATOM 1433 N N . ILE A 1 178 ? -17.555 8.930 13.119 1.00 59.84 178 ILE A N 1
ATOM 1434 C CA . ILE A 1 178 ? -18.955 8.589 12.881 1.00 59.84 178 ILE A CA 1
ATOM 1435 C C . ILE A 1 178 ? -19.707 9.087 14.116 1.00 59.84 178 ILE A C 1
ATOM 1437 O O . ILE A 1 178 ? -19.658 8.476 15.184 1.00 59.84 178 ILE A O 1
ATOM 1441 N N . LYS A 1 179 ? -20.347 10.257 14.016 1.00 50.44 179 LYS A N 1
ATOM 1442 C CA . LYS A 1 179 ? -21.283 10.703 15.044 1.00 50.44 179 LYS A CA 1
ATOM 1443 C C . LYS A 1 179 ? -22.424 9.693 15.020 1.00 50.44 179 LYS A C 1
ATOM 1445 O O . LYS A 1 179 ? -23.270 9.761 14.137 1.00 50.44 179 LYS A O 1
ATOM 1450 N N . LYS A 1 180 ? -22.453 8.767 15.984 1.00 49.72 180 LYS A N 1
ATOM 1451 C CA . LYS A 1 180 ? -23.689 8.072 16.348 1.00 49.72 180 LYS A CA 1
ATOM 1452 C C . LYS A 1 180 ? -24.667 9.168 16.759 1.00 49.72 180 LYS A C 1
ATOM 1454 O O . LYS A 1 180 ? -24.606 9.647 17.889 1.00 49.72 180 LYS A O 1
ATOM 1459 N N . SER A 1 181 ? -25.503 9.647 15.839 1.00 46.66 181 SER A N 1
ATOM 1460 C CA . SER A 1 181 ? -26.655 10.441 16.238 1.00 46.66 181 SER A CA 1
ATOM 1461 C C . SER A 1 181 ? -27.509 9.498 17.072 1.00 46.66 181 SER A C 1
ATOM 1463 O O . SER A 1 181 ? -28.084 8.551 16.536 1.00 46.66 181 SER A O 1
ATOM 1465 N N . GLY A 1 182 ? -27.491 9.690 18.391 1.00 47.31 182 GLY A N 1
ATOM 1466 C CA . GLY A 1 182 ? -28.348 8.956 19.308 1.00 47.31 182 GLY A CA 1
ATOM 1467 C C . GLY A 1 182 ? -29.777 9.013 18.783 1.00 47.31 182 GLY A C 1
ATOM 1468 O O . GLY A 1 182 ? -30.314 10.095 18.545 1.00 47.31 182 GLY A O 1
ATOM 1469 N N . GLY A 1 183 ? -30.354 7.843 18.524 1.00 53.03 183 GLY A N 1
ATOM 1470 C CA . GLY A 1 183 ? -31.726 7.686 18.062 1.00 53.03 183 GLY A CA 1
ATOM 1471 C C . GLY A 1 183 ? -32.724 7.993 19.173 1.00 53.03 183 GLY A C 1
ATOM 1472 O O . GLY A 1 183 ? -33.418 7.095 19.627 1.00 53.03 183 GLY A O 1
ATOM 1473 N N . SER A 1 184 ? -32.797 9.247 19.617 1.00 54.97 184 SER A N 1
ATOM 1474 C CA . SER A 1 184 ? -33.715 9.696 20.671 1.00 54.97 184 SER A CA 1
ATOM 1475 C C . SER A 1 184 ? -34.657 10.804 20.197 1.00 54.97 184 SER A C 1
ATOM 1477 O O . SER A 1 184 ? -34.907 11.739 20.941 1.00 54.97 184 SER A O 1
ATOM 1479 N N . ASN A 1 185 ? -35.121 10.770 18.940 1.00 56.16 185 ASN A N 1
ATOM 1480 C CA . ASN A 1 185 ? -36.034 11.807 18.424 1.00 56.16 185 ASN A CA 1
ATOM 1481 C C . ASN A 1 185 ? -37.166 11.292 17.508 1.00 56.16 185 ASN A C 1
ATOM 1483 O O . ASN A 1 185 ? 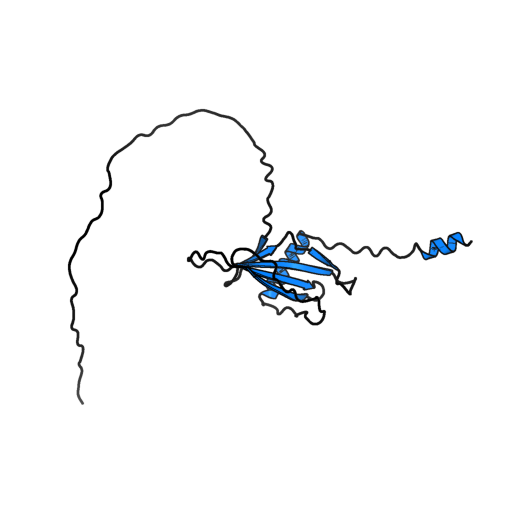-37.985 12.097 17.067 1.00 56.16 185 ASN A O 1
ATOM 1487 N N . PHE A 1 186 ? -37.244 9.987 17.199 1.00 62.91 186 PHE A N 1
ATOM 1488 C CA . PHE A 1 186 ? -38.325 9.453 16.349 1.00 62.91 186 PHE A CA 1
ATOM 1489 C C . PHE A 1 186 ? -39.513 8.920 17.166 1.00 62.91 186 PHE A C 1
ATOM 1491 O O . PHE A 1 186 ? -40.640 9.354 16.947 1.00 62.91 186 PHE A O 1
ATOM 1498 N N . PHE A 1 187 ? -39.278 8.054 18.160 1.00 61.69 187 PHE A N 1
ATOM 1499 C CA . PHE A 1 187 ? -40.360 7.508 18.995 1.00 61.69 187 PHE A CA 1
ATOM 1500 C C . PHE 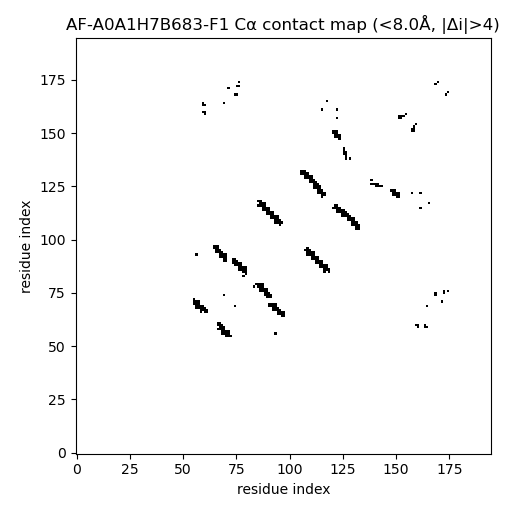A 1 187 ? -40.938 8.533 19.988 1.00 61.69 187 PHE A C 1
ATOM 1502 O O . PHE A 1 187 ? -42.152 8.563 20.185 1.00 61.69 187 PHE A O 1
ATOM 1509 N N . ASP A 1 188 ? -40.113 9.435 20.534 1.00 59.66 188 ASP A N 1
ATOM 1510 C CA . ASP A 1 188 ? -40.577 10.459 21.485 1.00 59.66 188 ASP A CA 1
ATOM 1511 C C . ASP A 1 188 ? -41.517 11.492 20.845 1.00 59.66 188 ASP A C 1
ATOM 1513 O O . ASP A 1 188 ? -42.435 11.975 21.502 1.00 59.66 188 ASP A O 1
ATOM 1517 N N . ASN A 1 189 ? -41.352 11.800 19.552 1.00 56.97 189 ASN A N 1
ATOM 1518 C CA . ASN A 1 189 ? -42.258 12.712 18.844 1.00 56.97 189 ASN A CA 1
ATOM 1519 C C . ASN A 1 189 ? -43.613 12.062 18.527 1.00 56.97 189 ASN A C 1
ATOM 1521 O O . ASN A 1 189 ? -44.635 12.740 18.582 1.00 56.97 189 ASN A O 1
ATOM 1525 N N . VAL A 1 190 ? -43.653 10.753 18.258 1.00 62.91 190 VAL A N 1
ATOM 1526 C CA . VAL A 1 190 ? -44.914 10.030 18.012 1.00 62.91 190 VAL A CA 1
ATOM 1527 C C . VAL A 1 190 ? -45.731 9.883 19.299 1.00 62.91 190 VAL A C 1
ATOM 1529 O O . VAL A 1 190 ? -46.944 10.075 19.273 1.00 62.91 190 VAL A O 1
ATOM 1532 N N . LEU A 1 191 ? -45.083 9.631 20.441 1.00 59.75 191 LEU A N 1
ATOM 1533 C CA . LEU A 1 191 ? -45.767 9.556 21.738 1.00 59.75 191 LEU A CA 1
ATOM 1534 C C . LEU A 1 191 ? -46.219 10.927 22.271 1.00 59.75 191 LEU A C 1
ATOM 1536 O O . LEU A 1 191 ? -47.162 10.984 23.054 1.00 59.75 191 LEU A O 1
ATOM 1540 N N . ARG A 1 192 ? -45.602 12.032 21.828 1.00 59.12 192 ARG A N 1
ATOM 1541 C CA . ARG A 1 192 ? -46.030 13.401 22.177 1.00 59.12 192 ARG A CA 1
ATOM 1542 C C . ARG A 1 192 ? -47.197 13.933 21.347 1.00 59.12 192 ARG A C 1
ATOM 1544 O O . ARG A 1 192 ? -47.882 14.833 21.807 1.00 59.12 192 ARG A O 1
ATOM 1551 N N . ILE A 1 193 ? -47.399 13.419 20.135 1.00 59.78 193 ILE A N 1
ATOM 1552 C CA . ILE A 1 193 ? -48.519 13.812 19.259 1.00 59.78 193 ILE A CA 1
ATOM 1553 C C . ILE A 1 193 ? -49.823 13.101 19.670 1.00 59.78 193 ILE A C 1
ATOM 1555 O O . ILE A 1 193 ? -50.909 13.554 19.318 1.00 59.78 193 ILE A O 1
ATOM 1559 N N . ALA A 1 194 ? -49.725 12.005 20.427 1.00 54.59 194 ALA A N 1
ATOM 1560 C CA . ALA A 1 194 ? -50.857 11.184 20.853 1.00 54.59 194 ALA A CA 1
ATOM 1561 C C . ALA A 1 194 ? -51.344 11.458 22.294 1.00 54.59 194 ALA A C 1
ATOM 1563 O O . ALA A 1 194 ? -52.108 10.648 22.821 1.00 54.59 194 ALA A O 1
ATOM 1564 N N . MET A 1 195 ? -50.909 12.553 22.933 1.00 46.81 195 MET A N 1
ATOM 1565 C CA . MET A 1 195 ? -51.310 12.932 24.297 1.00 46.81 195 MET A CA 1
ATOM 1566 C C . MET A 1 195 ? -51.985 14.301 24.335 1.00 46.81 195 MET A C 1
ATOM 1568 O O . MET A 1 195 ? -51.505 15.207 23.618 1.00 46.81 195 MET A O 1
#

Foldseek 3Di:
DDDDDDDDDDDDDDDDDDDDDDDDDDDDDDDDDDDDDDDDDDDDPPPPVCPPPPDQWDFQDDDQFWTKTKRLVPWDWDADPVDNPWIKTWTKIKTAGDDPPDDDPPGKIKIWIWIATPVQRWIATQWIDIDHDDDDPPTDGHDDDPVRIDHDDPPDPSSSVNVRSVVVCCVSPNDDDPPPPPPPPPVVVVVVVVD